Protein 3H0N (pdb70)

Nearest PDB structures (foldseek):
  3h0n-assembly1_A-2  TM=1.006E+00  e=1.541E-33  Jannaschia sp. CCS1
  5el5-assembly1_6E  TM=2.655E-01  e=3.921E+00  Thermus thermophilus HB8
  3seo-assembly1_B  TM=1.726E-01  e=1.012E+00  Vibrio parahaemolyticus
  8cmx-assembly1_A  TM=2.939E-01  e=6.516E+00  Aspergillus fumigatus
  8om4-assembly1_G  TM=2.095E-01  e=8.166E+00  Saccharomyces cerevisiae

Structure (mmCIF, N/CA/C/O backbone):
data_3H0N
#
_entry.id   3H0N
#
_cell.length_a   77.750
_cell.length_b   59.670
_cell.length_c   57.820
_cell.angle_alpha   90.000
_cell.angle_beta   128.790
_cell.angle_gamma   90.000
#
_symmetry.space_group_name_H-M   'C 1 2 1'
#
loop_
_entity.id
_entity.type
_entity.pdbx_description
1 polymer 'uncharacterized protein DUF1470'
2 non-polymer 'ZINC ION'
3 non-polymer 'NICKEL (II) ION'
4 non-polymer 'SODIUM ION'
5 non-polymer GLYCEROL
6 non-polymer 'ACETATE ION'
7 water water
#
loop_
_atom_site.group_PDB
_atom_site.id
_atom_site.type_symbol
_atom_site.label_atom_id
_atom_site.label_alt_id
_atom_site.label_comp_id
_atom_site.label_asym_id
_atom_site.label_entity_id
_atom_site.label_seq_id
_atom_site.pdbx_PDB_ins_code
_atom_site.Cartn_x
_atom_site.Cartn_y
_atom_site.Cartn_z
_atom_site.occupancy
_atom_site.B_iso_or_equiv
_atom_site.auth_seq_id
_atom_site.auth_comp_id
_atom_site.auth_asym_id
_atom_site.auth_atom_id
_atom_site.pdbx_PDB_model_num
ATOM 9 N N . ASN A 1 3 ? -9.800 32.527 22.194 1.00 22.64 2 ASN A N 1
ATOM 10 C CA . ASN A 1 3 ? -8.490 32.384 22.815 1.00 17.23 2 ASN A CA 1
ATOM 11 C C . ASN A 1 3 ? -7.946 31.012 22.541 1.00 17.98 2 ASN A C 1
ATOM 12 O O . ASN A 1 3 ? -8.295 30.005 23.155 1.00 15.57 2 ASN A O 1
ATOM 17 N N . LEU A 1 4 ? -7.072 30.992 21.565 1.00 15.32 3 LEU A N 1
ATOM 18 C CA . LEU A 1 4 ? -6.434 29.798 21.128 1.00 14.94 3 LEU A CA 1
ATOM 19 C C . LEU A 1 4 ? -5.607 29.073 22.221 1.00 13.71 3 LEU A C 1
ATOM 20 O O . LEU A 1 4 ? -5.376 27.886 22.136 1.00 17.39 3 LEU A O 1
ATOM 25 N N . ASP A 1 5 ? -5.217 29.786 23.306 1.00 14.16 4 ASP A N 1
ATOM 26 C CA . ASP A 1 5 ? -4.469 29.199 24.429 1.00 15.20 4 ASP A CA 1
ATOM 27 C C . ASP A 1 5 ? -5.356 28.641 25.551 1.00 15.09 4 ASP A C 1
ATOM 28 O O . ASP A 1 5 ? -4.833 28.100 26.539 1.00 16.90 4 ASP A O 1
ATOM 33 N N . SER A 1 6 ? -6.664 28.819 25.429 1.00 14.38 5 SER A N 1
ATOM 34 C CA . SER A 1 6 ? -7.566 28.384 26.456 1.00 12.82 5 SER A CA 1
ATOM 35 C C . SER A 1 6 ? -7.680 26.874 26.449 1.00 12.11 5 SER A C 1
ATOM 36 O O . SER A 1 6 ? -7.424 26.176 25.469 1.00 11.40 5 SER A O 1
ATOM 39 N N . TYR A 1 7 ? -8.125 26.366 27.578 1.00 11.21 6 TYR A N 1
ATOM 40 C CA . TYR A 1 7 ? -8.420 24.954 27.685 1.00 11.59 6 TYR A CA 1
ATOM 41 C C . TYR A 1 7 ? -9.368 24.534 26.575 1.00 12.08 6 TYR A C 1
ATOM 42 O O . TYR A 1 7 ? -9.242 23.470 25.995 1.00 11.26 6 TYR A O 1
ATOM 51 N N . GLU A 1 8 ? -10.376 25.345 26.334 1.00 12.39 7 GLU A N 1
ATOM 52 C CA . GLU A 1 8 ? -11.438 25.028 25.395 1.00 12.85 7 GLU A CA 1
ATOM 53 C C . GLU A 1 8 ? -10.969 24.860 23.956 1.00 12.29 7 GLU A C 1
ATOM 54 O O . GLU A 1 8 ? -11.628 24.170 23.174 1.00 13.69 7 GLU A O 1
ATOM 60 N N . ARG A 1 9 ? -9.838 25.466 23.611 1.00 12.20 8 ARG A N 1
ATOM 61 C CA . ARG A 1 9 ? -9.267 25.343 22.265 1.00 10.90 8 ARG A CA 1
ATOM 62 C C . ARG A 1 9 ? -8.029 24.450 22.245 1.00 11.45 8 ARG A C 1
ATOM 63 O O . ARG A 1 9 ? -7.240 24.504 21.286 1.00 10.73 8 ARG A O 1
ATOM 71 N N . THR A 1 10 ? -7.853 23.596 23.240 1.00 10.67 9 THR A N 1
ATOM 72 C CA . THR A 1 10 ? -6.725 22.665 23.276 1.00 10.68 9 THR A CA 1
ATOM 73 C C . THR A 1 10 ? -6.590 21.824 22.005 1.00 10.95 9 THR A C 1
ATOM 74 O O . THR A 1 10 ? -5.482 21.681 21.450 1.00 10.27 9 THR A O 1
ATOM 78 N N . GLY A 1 11 ? -7.671 21.206 21.546 1.00 10.87 10 GLY A N 1
ATOM 79 C CA . GLY A 1 11 ? -7.579 20.335 20.393 1.00 11.16 10 GLY A CA 1
ATOM 80 C C . GLY A 1 11 ? -7.158 21.084 19.155 1.00 11.09 10 GLY A C 1
ATOM 81 O O . GLY A 1 11 ? -6.326 20.609 18.387 1.00 10.95 10 GLY A O 1
ATOM 82 N N . LEU A 1 12 ? -7.736 22.254 18.970 1.00 10.19 11 LEU A N 1
ATOM 83 C CA . LEU A 1 12 ? -7.344 23.096 17.829 1.00 10.64 11 LEU A CA 1
ATOM 84 C C . LEU A 1 12 ? -5.888 23.495 17.909 1.00 11.52 11 LEU A C 1
ATOM 85 O O . LEU A 1 12 ? -5.107 23.380 16.921 1.00 11.79 11 LEU A O 1
ATOM 90 N N . ARG A 1 13 ? -5.464 23.961 19.081 1.00 10.69 12 ARG A N 1
ATOM 91 C CA . ARG A 1 13 ? -4.108 24.451 19.267 1.00 10.32 12 ARG A CA 1
ATOM 92 C C . ARG A 1 13 ? -3.080 23.346 19.094 1.00 11.33 12 ARG A C 1
ATOM 93 O O . ARG A 1 13 ? -2.079 23.524 18.390 1.00 11.84 12 ARG A O 1
ATOM 101 N N . VAL A 1 14 ? -3.313 22.206 19.719 1.00 11.37 13 VAL A N 1
ATOM 102 C CA . VAL A 1 14 ? -2.376 21.105 19.630 1.00 10.38 13 VAL A CA 1
ATOM 103 C C . VAL A 1 14 ? -2.341 20.587 18.186 1.00 11.83 13 VAL A C 1
ATOM 104 O O . VAL A 1 14 ? -1.282 20.237 17.675 1.00 10.69 13 VAL A O 1
ATOM 108 N N . SER A 1 15 ? -3.485 20.556 17.505 1.00 11.10 14 SER A N 1
ATOM 109 C CA . SER A 1 15 ? -3.517 20.092 16.103 1.00 10.48 14 SER A CA 1
ATOM 110 C C . SER A 1 15 ? -2.593 20.955 15.232 1.00 10.63 14 SER A C 1
ATOM 111 O O . SER A 1 15 ? -1.767 20.436 14.484 1.00 10.45 14 SER A O 1
ATOM 114 N N . LEU A 1 16 ? -2.729 22.264 15.364 1.00 10.84 15 LEU A N 1
ATOM 115 C CA . LEU A 1 16 ? -1.900 23.206 14.579 1.00 11.12 15 LEU A CA 1
ATOM 116 C C . LEU A 1 16 ? -0.442 23.038 14.909 1.00 10.10 15 LEU A C 1
ATOM 117 O O . LEU A 1 16 ? 0.411 22.955 14.009 1.00 10.45 15 LEU A O 1
ATOM 122 N N . ASP A 1 17 ? -0.132 23.011 16.193 1.00 9.83 16 ASP A N 1
ATOM 123 C CA . ASP A 1 17 ? 1.252 22.904 16.646 1.00 9.92 16 ASP A CA 1
ATOM 124 C C . ASP A 1 17 ? 1.905 21.564 16.215 1.0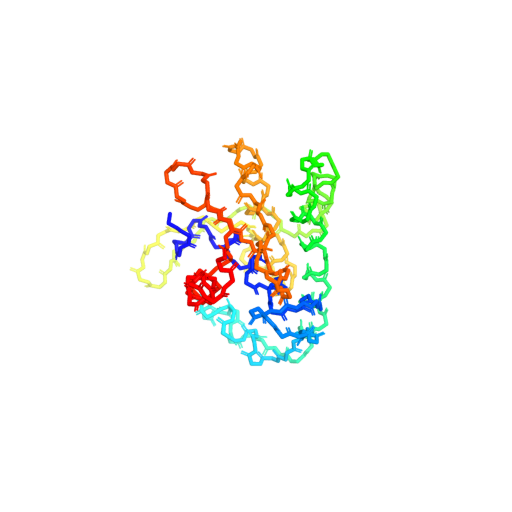0 9.04 16 ASP A C 1
ATOM 125 O O . ASP A 1 17 ? 3.064 21.560 15.797 1.00 10.16 16 ASP A O 1
ATOM 130 N N . LEU A 1 18 ? 1.138 20.488 16.303 1.00 9.65 17 LEU A N 1
ATOM 131 C CA . LEU A 1 18 ? 1.650 19.153 15.964 1.00 9.07 17 LEU A CA 1
ATOM 132 C C . LEU A 1 18 ? 1.922 19.092 14.466 1.00 9.39 17 LEU A C 1
ATOM 133 O O . LEU A 1 18 ? 2.985 18.627 14.032 1.00 9.80 17 LEU A O 1
ATOM 138 N N . VAL A 1 19 ? 0.978 19.562 13.667 1.00 9.50 18 VAL A N 1
ATOM 139 C CA . VAL A 1 19 ? 1.195 19.587 12.211 1.00 9.88 18 VAL A CA 1
ATOM 140 C C . VAL A 1 19 ? 2.413 20.430 11.888 1.00 10.24 18 VAL A C 1
ATOM 141 O O . VAL A 1 19 ? 3.232 20.057 11.037 1.00 10.62 18 VAL A O 1
ATOM 145 N N . ASN A 1 20 ? 2.582 21.582 12.557 1.00 10.39 19 ASN A N 1
ATOM 146 C CA . ASN A 1 20 ? 3.667 22.487 12.209 1.00 10.18 19 ASN A CA 1
ATOM 147 C C . ASN A 1 20 ? 5.022 21.944 12.631 1.00 10.26 19 ASN A C 1
ATOM 148 O O . ASN A 1 20 ? 6.029 22.210 11.985 1.00 9.76 19 ASN A O 1
ATOM 153 N N . ILE A 1 21 ? 5.071 21.121 13.676 1.00 7.33 20 ILE A N 1
ATOM 154 C CA . ILE A 1 21 ? 6.295 20.436 14.048 1.00 8.04 20 ILE A CA 1
ATOM 155 C C . ILE A 1 21 ? 6.619 19.324 13.045 1.00 7.39 20 ILE A C 1
ATOM 156 O O . ILE A 1 21 ? 7.729 19.256 12.496 1.00 8.33 20 ILE A O 1
ATOM 161 N N . ALA A 1 22 ? 5.673 18.443 12.803 1.00 7.02 21 ALA A N 1
ATOM 162 C CA . ALA A 1 22 ? 5.987 17.157 12.226 1.00 8.20 21 ALA A CA 1
ATOM 163 C C . ALA A 1 22 ? 5.887 17.105 10.718 1.00 7.67 21 ALA A C 1
ATOM 164 O O . ALA A 1 22 ? 6.508 16.236 10.086 1.00 9.59 21 ALA A O 1
ATOM 166 N N . THR A 1 23 ? 5.091 17.986 10.102 1.00 7.23 22 THR A N 1
ATOM 167 C CA . THR A 1 23 ? 4.813 17.845 8.663 1.00 6.68 22 THR A CA 1
ATOM 168 C C . THR A 1 23 ? 5.985 18.389 7.863 1.00 6.66 22 THR A C 1
ATOM 169 O O . THR A 1 23 ? 6.352 19.544 8.030 1.00 7.57 22 THR A O 1
ATOM 173 N N . PRO A 1 24 ? 6.614 17.588 6.987 1.00 6.73 23 PRO A N 1
ATOM 174 C CA . PRO A 1 24 ? 7.695 18.125 6.154 1.00 6.55 23 PRO A CA 1
ATOM 175 C C . PRO A 1 24 ? 7.193 19.211 5.226 1.00 6.81 23 PRO A C 1
ATOM 176 O O . PRO A 1 24 ? 6.021 19.230 4.882 1.00 9.26 23 PRO A O 1
ATOM 180 N N . GLY A 1 25 ? 8.049 20.149 4.846 1.00 5.91 24 GLY A N 1
ATOM 181 C CA . GLY A 1 25 ? 7.662 21.182 3.908 1.00 5.06 24 GLY A CA 1
ATOM 182 C C . GLY A 1 25 ? 8.685 22.286 4.025 1.00 5.21 24 GLY A C 1
ATOM 183 O O . GLY A 1 25 ? 9.875 22.075 3.861 1.00 5.82 24 GLY A O 1
ATOM 184 N N . SER A 1 26 ? 8.198 23.464 4.350 1.00 6.26 25 SER A N 1
ATOM 185 C CA . SER A 1 26 ? 9.083 24.592 4.660 1.00 6.84 25 SER A CA 1
ATOM 186 C C . SER A 1 26 ? 8.483 25.367 5.830 1.00 6.23 25 SER A C 1
ATOM 187 O O . SER A 1 26 ? 7.266 25.359 6.048 1.00 5.44 25 SER A O 1
ATOM 190 N N . ARG A 1 27 ? 9.362 26.060 6.548 1.00 5.98 26 ARG A N 1
ATOM 191 C CA . ARG A 1 27 ? 8.993 26.811 7.736 1.00 5.48 26 ARG A CA 1
ATOM 192 C C . ARG A 1 27 ? 9.776 28.109 7.791 1.00 5.82 26 ARG A C 1
ATOM 193 O O . ARG A 1 27 ? 10.997 28.108 7.797 1.00 5.65 26 ARG A O 1
ATOM 201 N N . ARG A 1 28 ? 9.075 29.236 7.719 1.00 6.70 27 ARG A N 1
ATOM 202 C CA . ARG A 1 28 ? 9.712 30.540 7.909 1.00 5.98 27 ARG A CA 1
ATOM 203 C C . ARG A 1 28 ? 10.871 30.777 6.962 1.00 5.98 27 ARG A C 1
ATOM 204 O O . ARG A 1 28 ? 11.857 31.391 7.337 1.00 7.35 27 ARG A O 1
ATOM 212 N N . GLY A 1 29 ? 10.726 30.324 5.724 1.00 5.73 28 GLY A N 1
ATOM 213 C CA . GLY A 1 29 ? 11.668 30.590 4.651 1.00 5.96 28 GLY A CA 1
ATOM 214 C C . GLY A 1 29 ? 12.711 29.521 4.390 1.00 6.78 28 GLY A C 1
ATOM 215 O O . GLY A 1 29 ? 13.502 29.660 3.456 1.00 8.39 28 GLY A O 1
ATOM 216 N N . THR A 1 30 ? 12.693 28.462 5.188 1.00 7.41 29 THR A N 1
ATOM 217 C CA . THR A 1 30 ? 13.696 27.390 5.178 1.00 7.84 29 THR A CA 1
ATOM 218 C C . THR A 1 30 ? 13.021 26.021 5.002 1.00 8.02 29 THR A C 1
ATOM 219 O O . THR A 1 30 ? 11.998 25.759 5.617 1.00 8.11 29 THR A O 1
ATOM 223 N N . PRO A 1 31 ? 13.583 25.134 4.168 1.00 5.37 30 PRO A N 1
ATOM 224 C CA . PRO A 1 31 ? 13.082 23.755 4.137 1.00 5.68 30 PRO A CA 1
ATOM 225 C C . PRO A 1 31 ? 13.022 23.139 5.513 1.00 6.84 30 PRO A C 1
ATOM 226 O O . PRO A 1 31 ? 13.934 23.333 6.333 1.00 8.04 30 PRO A O 1
ATOM 230 N N . HIS A 1 32 ? 11.924 22.425 5.746 1.00 6.61 31 HIS A N 1
ATOM 231 C CA . HIS A 1 32 ? 11.608 21.834 7.035 1.00 6.45 31 HIS A CA 1
ATOM 232 C C . HIS A 1 32 ? 11.505 20.302 6.923 1.00 6.55 31 HIS A C 1
ATOM 233 O O . HIS A 1 32 ? 10.628 19.785 6.253 1.00 6.91 31 HIS A O 1
ATOM 240 N N . THR A 1 33 ? 12.362 19.587 7.631 1.00 7.01 32 THR A N 1
ATOM 241 C CA . THR A 1 33 ? 12.400 18.136 7.509 1.00 7.89 32 THR A CA 1
ATOM 242 C C . THR A 1 33 ? 11.160 17.466 8.089 1.00 8.00 32 THR A C 1
ATOM 243 O O . THR A 1 33 ? 10.670 16.421 7.589 1.00 10.50 32 THR A O 1
ATOM 247 N N . GLY A 1 34 ? 10.650 18.020 9.186 1.00 9.53 33 GLY A N 1
ATOM 248 C CA . GLY A 1 34 ? 9.571 17.381 9.914 1.00 9.13 33 GLY A CA 1
ATOM 249 C C . GLY A 1 34 ? 10.009 16.174 10.716 1.00 8.33 33 GLY A C 1
ATOM 250 O O . GLY A 1 34 ? 11.188 16.000 11.010 1.00 9.78 33 GLY A O 1
ATOM 251 N N . GLY A 1 35 ? 9.023 15.339 11.052 1.00 8.60 34 GLY A N 1
ATOM 252 C CA . GLY A 1 35 ? 9.172 14.298 12.057 1.00 8.07 34 GLY A CA 1
ATOM 253 C C . GLY A 1 35 ? 9.118 14.957 13.400 1.00 9.73 34 GLY A C 1
ATOM 254 O O . GLY A 1 35 ? 8.875 16.153 13.516 1.00 9.31 34 GLY A O 1
ATOM 255 N N . CYS A 1 36 ? 9.327 14.160 14.450 1.00 10.34 35 CYS A N 1
ATOM 256 C CA . CYS A 1 36 ? 9.504 14.698 15.776 1.00 11.33 35 CYS A CA 1
ATOM 257 C C . CYS A 1 36 ? 10.296 13.777 16.664 1.00 10.52 35 CYS A C 1
ATOM 258 O O . CYS A 1 36 ? 10.560 12.628 16.333 1.00 12.11 35 CYS A O 1
ATOM 261 N N . VAL A 1 37 ? 10.705 14.345 17.780 1.00 11.93 36 VAL A N 1
ATOM 262 C CA . VAL A 1 37 ? 11.379 13.616 18.843 1.00 10.71 36 VAL A CA 1
ATOM 263 C C . VAL A 1 37 ? 10.593 13.821 20.139 1.00 11.46 36 VAL A C 1
ATOM 264 O O . VAL A 1 37 ? 9.682 14.680 20.263 1.00 10.17 36 VAL A O 1
ATOM 268 N N . ILE A 1 38 ? 10.910 13.018 21.141 1.00 10.68 37 ILE A N 1
ATOM 269 C CA A ILE A 1 38 ? 10.125 13.069 22.373 0.50 11.14 37 ILE A CA 1
ATOM 270 C CA B ILE A 1 38 ? 10.175 13.046 22.392 0.50 11.72 37 ILE A CA 1
ATOM 271 C C . ILE A 1 38 ? 10.147 14.456 23.020 1.00 10.30 37 ILE A C 1
ATOM 272 O O . ILE A 1 38 ? 9.143 14.886 23.631 1.00 10.73 37 ILE A O 1
ATOM 281 N N . GLU A 1 39 ? 11.244 15.201 22.875 1.00 11.81 38 GLU A N 1
ATOM 282 C CA . GLU A 1 39 ? 11.282 16.570 23.418 1.00 13.26 38 GLU A CA 1
ATOM 283 C C . GLU A 1 39 ? 10.194 17.493 22.828 1.00 10.75 38 GLU A C 1
ATOM 284 O O . GLU A 1 39 ? 9.640 18.355 23.528 1.00 10.28 38 GLU A O 1
ATOM 290 N N . ASP A 1 40 ? 9.876 17.298 21.544 1.00 10.30 39 ASP A N 1
ATOM 291 C CA . ASP A 1 40 ? 8.831 18.046 20.875 1.00 9.71 39 ASP A CA 1
ATOM 292 C C . ASP A 1 40 ? 7.491 17.726 21.513 1.00 11.78 39 ASP A C 1
ATOM 293 O O . ASP A 1 40 ? 6.643 18.609 21.686 1.00 12.24 39 ASP A O 1
ATOM 298 N N . LEU A 1 41 ? 7.304 16.462 21.889 1.00 10.45 40 LEU A N 1
ATOM 299 C CA . LEU A 1 41 ? 6.057 16.069 22.536 1.00 10.45 40 LEU A CA 1
ATOM 300 C C . LEU A 1 41 ? 5.930 16.605 23.963 1.00 9.42 40 LEU A C 1
ATOM 301 O O . LEU A 1 41 ? 4.829 17.020 24.386 1.00 9.88 40 LEU A O 1
ATOM 306 N N . HIS A 1 42 ? 7.032 16.646 24.717 1.00 9.60 41 HIS A N 1
ATOM 307 C CA . HIS A 1 42 ? 6.971 17.254 26.038 1.00 10.23 41 HIS A CA 1
ATOM 308 C C . HIS A 1 42 ? 6.506 18.721 25.985 1.00 11.30 41 HIS A C 1
ATOM 309 O O . HIS A 1 42 ? 5.704 19.165 26.813 1.00 14.65 41 HIS A O 1
ATOM 316 N N A ASP A 1 43 ? 6.960 19.448 24.986 0.50 10.34 42 ASP A N 1
ATOM 317 N N B ASP A 1 43 ? 7.011 19.442 24.989 0.50 12.31 42 ASP A N 1
ATOM 318 C CA A ASP A 1 43 ? 6.575 20.841 24.883 0.50 10.61 42 ASP A CA 1
ATOM 319 C CA B ASP A 1 43 ? 6.643 20.839 24.756 0.50 13.78 42 ASP A CA 1
ATOM 320 C C A ASP A 1 43 ? 5.183 20.983 24.268 0.50 10.16 42 ASP A C 1
ATOM 321 C C B ASP A 1 43 ? 5.188 20.922 24.309 0.50 12.05 42 ASP A C 1
ATOM 322 O O A ASP A 1 43 ? 4.412 21.840 24.704 0.50 11.55 42 ASP A O 1
ATOM 323 O O B ASP A 1 43 ? 4.380 21.650 24.906 0.50 12.10 42 ASP A O 1
ATOM 332 N N . LEU A 1 44 ? 4.860 20.136 23.281 1.00 11.86 43 LEU A N 1
ATOM 333 C CA . LEU A 1 44 ? 3.533 20.122 22.687 1.00 11.37 43 LEU A CA 1
ATOM 334 C C . LEU A 1 44 ? 2.396 19.926 23.693 1.00 11.92 43 LEU A C 1
ATOM 335 O O . LEU A 1 44 ? 1.352 20.595 23.631 1.00 13.46 43 LEU A O 1
ATOM 340 N N . LEU A 1 45 ? 2.607 18.980 24.614 1.00 10.88 44 LEU A N 1
ATOM 341 C CA . LEU A 1 45 ? 1.579 18.549 25.542 1.00 10.67 44 LEU A CA 1
ATOM 342 C C . LEU A 1 45 ? 1.782 19.111 26.946 1.00 11.66 44 LEU A C 1
ATOM 343 O O . LEU A 1 45 ? 1.205 18.599 27.896 1.00 12.07 44 LEU A O 1
ATOM 348 N N . LYS A 1 46 ? 2.578 20.174 27.096 1.00 11.80 45 LYS A N 1
ATOM 349 C CA . LYS A 1 46 ? 2.937 20.717 28.428 1.00 13.04 45 LYS A CA 1
ATOM 350 C C . LYS A 1 46 ? 1.729 21.119 29.278 1.00 13.88 45 LYS A C 1
ATOM 351 O O . LYS A 1 46 ? 1.803 21.132 30.501 1.00 14.40 45 LYS A O 1
ATOM 356 N N . ASP A 1 47 ? 0.601 21.451 28.660 1.00 15.21 46 ASP A N 1
ATOM 357 C CA . ASP A 1 47 ? -0.546 21.904 29.476 1.00 16.00 46 ASP A CA 1
ATOM 358 C C . ASP A 1 47 ? -1.200 20.741 30.220 1.00 14.68 46 ASP A C 1
ATOM 359 O O . ASP A 1 47 ? -2.052 20.963 31.079 1.00 17.10 46 ASP A O 1
ATOM 364 N N . ASP A 1 48 ? -0.801 19.496 29.890 1.00 13.71 47 ASP A N 1
ATOM 365 C CA . ASP A 1 48 ? -1.314 18.303 30.554 1.00 14.54 47 ASP A CA 1
ATOM 366 C C . ASP A 1 48 ? -0.197 17.532 31.236 1.00 10.79 47 ASP A C 1
ATOM 367 O O . ASP A 1 48 ? 0.471 16.673 30.625 1.00 10.62 47 ASP A O 1
ATOM 372 N N . PRO A 1 49 ? 0.009 17.800 32.529 1.00 10.99 48 PRO A N 1
ATOM 373 C CA . PRO A 1 49 ? 1.069 17.107 33.253 1.00 9.96 48 PRO A CA 1
ATOM 374 C C . PRO A 1 49 ? 0.931 15.594 33.253 1.00 8.31 48 PRO A C 1
ATOM 375 O O . PRO A 1 49 ? 1.939 14.873 33.298 1.00 10.00 48 PRO A O 1
ATOM 379 N N . ALA A 1 50 ? -0.297 15.070 33.199 1.00 7.78 49 ALA A N 1
ATOM 380 C CA . ALA A 1 50 ? -0.495 13.629 33.173 1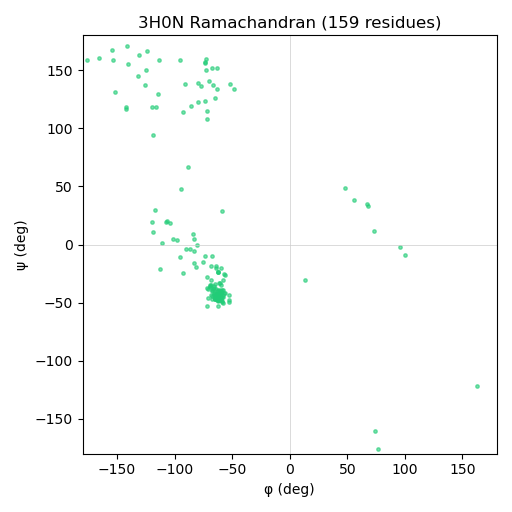.00 9.52 49 ALA A CA 1
ATOM 381 C C . ALA A 1 50 ? 0.067 12.966 31.895 1.00 8.34 49 ALA A C 1
ATOM 382 O O . ALA A 1 50 ? 0.725 11.934 31.950 1.00 9.59 49 ALA A O 1
ATOM 384 N N . SER A 1 51 ? -0.195 13.593 30.760 1.00 9.45 50 SER A N 1
ATOM 385 C CA . SER A 1 51 ? 0.402 13.168 29.496 1.00 8.47 50 SER A CA 1
ATOM 386 C C . SER A 1 51 ? 1.912 13.219 29.561 1.00 9.16 50 SER A C 1
ATOM 387 O O . SER A 1 51 ? 2.597 12.265 29.203 1.00 9.86 50 SER A O 1
ATOM 390 N N . VAL A 1 52 ? 2.455 14.337 30.020 1.00 8.31 51 VAL A N 1
ATOM 391 C CA . VAL A 1 52 ? 3.906 14.489 30.072 1.00 10.79 51 VAL A CA 1
ATOM 392 C C . VAL A 1 52 ? 4.558 13.419 30.970 1.00 10.58 51 VAL A C 1
ATOM 393 O O . VAL A 1 52 ? 5.611 12.867 30.631 1.00 10.16 51 VAL A O 1
ATOM 397 N N . ALA A 1 53 ? 3.917 13.090 32.087 1.00 8.12 52 ALA A N 1
ATOM 398 C CA . ALA A 1 53 ? 4.389 12.043 32.959 1.00 7.85 52 ALA A CA 1
ATOM 399 C C . ALA A 1 53 ? 4.396 10.647 32.360 1.00 7.83 52 ALA A C 1
ATOM 400 O O . ALA A 1 53 ? 5.078 9.773 32.870 1.00 8.53 52 ALA A O 1
ATOM 402 N N . GLN A 1 54 ? 3.628 10.421 31.307 1.00 7.68 53 GLN A N 1
ATOM 403 C CA . GLN A 1 54 ? 3.490 9.133 30.681 1.00 7.52 53 GLN A CA 1
ATOM 404 C C . GLN A 1 54 ? 4.104 9.020 29.280 1.00 6.65 53 GLN A C 1
ATOM 405 O O . GLN A 1 54 ? 4.074 7.938 28.697 1.00 10.32 53 GLN A O 1
ATOM 411 N N . LEU A 1 55 ? 4.720 10.096 28.792 1.00 6.51 54 LEU A N 1
ATOM 412 C CA . LEU A 1 55 ? 5.300 10.071 27.460 1.00 7.28 54 LEU A CA 1
ATOM 413 C C . LEU A 1 55 ? 6.540 9.163 27.398 1.00 7.51 54 LEU A C 1
ATOM 414 O O . LEU A 1 55 ? 7.390 9.169 28.276 1.00 8.06 54 LEU A O 1
ATOM 419 N N . GLY A 1 56 ? 6.664 8.440 26.292 1.00 7.02 55 GLY A N 1
ATOM 420 C CA . GLY A 1 56 ? 7.842 7.665 25.967 1.00 7.21 55 GLY A CA 1
ATOM 421 C C . GLY A 1 56 ? 8.146 7.747 24.478 1.00 7.10 55 GLY A C 1
ATOM 422 O O . GLY A 1 56 ? 7.324 8.207 23.702 1.00 8.02 55 GLY A O 1
ATOM 423 N N . ASP A 1 57 ? 9.319 7.225 24.100 1.00 7.08 56 ASP A N 1
ATOM 424 C CA . ASP A 1 57 ? 9.736 7.259 22.689 1.00 7.12 56 ASP A CA 1
ATOM 425 C C . ASP A 1 57 ? 8.772 6.465 21.825 1.00 9.29 56 ASP A C 1
ATOM 426 O O . ASP A 1 57 ? 8.649 6.726 20.621 1.00 9.46 56 ASP A O 1
ATOM 431 N N . ASP A 1 58 ? 8.058 5.509 22.405 1.00 6.93 57 ASP A N 1
ATOM 432 C CA . ASP A 1 58 ? 7.054 4.734 21.649 1.00 7.83 57 ASP A CA 1
ATOM 433 C C . ASP A 1 58 ? 5.888 5.582 21.127 1.00 9.23 57 ASP A C 1
ATOM 434 O O . ASP A 1 58 ? 5.206 5.191 20.180 1.00 11.92 57 ASP A O 1
ATOM 439 N N . HIS A 1 59 ? 5.690 6.772 21.687 1.00 8.12 58 HIS A N 1
ATOM 440 C CA . HIS A 1 59 ? 4.621 7.644 21.243 1.00 8.17 58 HIS A CA 1
ATOM 441 C C . HIS A 1 59 ? 4.974 8.465 20.033 1.00 8.48 58 HIS A C 1
ATOM 442 O O . HIS A 1 59 ? 4.078 9.033 19.371 1.00 7.97 58 HIS A O 1
ATOM 449 N N . VAL A 1 60 ? 6.257 8.567 19.695 1.00 8.44 59 VAL A N 1
ATOM 450 C CA . VAL A 1 60 ? 6.664 9.427 18.589 1.00 8.12 59 VAL A CA 1
ATOM 451 C C . VAL A 1 60 ? 5.990 8.972 17.278 1.00 9.44 59 VAL A C 1
ATOM 452 O O . VAL A 1 60 ? 5.381 9.803 16.590 1.00 8.97 59 VAL A O 1
ATOM 456 N N . GLU A 1 61 ? 6.027 7.667 16.963 1.00 9.53 60 GLU A N 1
ATOM 457 C CA . GLU A 1 61 ? 5.434 7.165 15.702 1.00 11.35 60 GLU A CA 1
ATOM 458 C C . GLU A 1 61 ? 3.949 7.477 15.641 1.00 10.88 60 GLU A C 1
ATOM 459 O O . GLU A 1 61 ? 3.433 7.909 14.589 1.00 10.91 60 GLU A O 1
ATOM 465 N N . GLY A 1 62 ? 3.250 7.339 16.763 1.00 11.17 61 GLY A N 1
ATOM 466 C CA . GLY A 1 62 ? 1.839 7.627 16.793 1.00 11.24 61 GLY A CA 1
ATOM 467 C C . GLY A 1 62 ? 1.534 9.095 16.540 1.00 9.74 61 GLY A C 1
ATOM 468 O O . GLY A 1 62 ? 0.567 9.441 15.837 1.00 10.90 61 GLY A O 1
ATOM 469 N N . PHE A 1 63 ? 2.330 9.994 17.135 1.00 9.80 62 PHE A N 1
ATOM 470 C CA . PHE A 1 63 ? 2.137 11.411 16.892 1.00 10.41 62 PHE A CA 1
ATOM 471 C C . PHE A 1 63 ? 2.517 11.833 15.460 1.00 9.88 62 PHE A C 1
ATOM 472 O O . PHE A 1 63 ? 1.875 12.722 14.917 1.00 11.45 62 PHE A O 1
ATOM 480 N N . VAL A 1 64 ? 3.536 11.208 14.890 1.00 10.61 63 VAL A N 1
ATOM 481 C CA . VAL A 1 64 ? 3.859 11.481 13.470 1.00 10.49 63 VAL A CA 1
ATOM 482 C C . VAL A 1 64 ? 2.685 11.085 12.573 1.00 11.14 63 VAL A C 1
ATOM 483 O O . VAL A 1 64 ? 2.315 11.836 11.658 1.00 11.86 63 VAL A O 1
ATOM 487 N N . GLU A 1 65 ? 2.081 9.922 12.831 1.00 10.02 64 GLU A N 1
ATOM 488 C CA . GLU A 1 65 ? 0.926 9.498 12.060 1.00 11.03 64 GLU A CA 1
ATOM 489 C C . GLU A 1 65 ? -0.277 10.405 12.273 1.00 11.65 64 GLU A C 1
ATOM 490 O O . GLU A 1 65 ? -0.979 10.776 11.319 1.00 12.64 64 GLU A O 1
ATOM 496 N N . LEU A 1 66 ? -0.508 10.794 13.524 1.00 9.76 65 LEU A N 1
ATOM 497 C CA . LEU A 1 66 ? -1.596 11.742 13.825 1.00 11.02 65 LEU A CA 1
ATOM 498 C C . LEU A 1 66 ? -1.386 13.045 13.051 1.00 11.36 65 LEU A C 1
ATOM 499 O O . LEU A 1 66 ? -2.316 13.577 12.453 1.00 11.88 65 LEU A O 1
ATOM 504 N N . ALA A 1 67 ? -0.148 13.546 13.057 1.00 10.79 66 ALA A N 1
ATOM 505 C CA . ALA A 1 67 ? 0.189 14.768 12.334 1.00 11.38 66 ALA A CA 1
ATOM 506 C C . ALA A 1 67 ? -0.165 14.664 10.850 1.00 10.49 66 ALA A C 1
ATOM 507 O O . ALA A 1 67 ? -0.676 15.618 10.273 1.00 12.22 66 ALA A O 1
ATOM 509 N N . ARG A 1 68 ? 0.102 13.523 10.244 1.00 10.24 67 ARG A N 1
ATOM 510 C CA A ARG A 1 68 ? -0.171 13.321 8.829 0.35 10.77 67 ARG A CA 1
ATOM 511 C CA B ARG A 1 68 ? -0.164 13.312 8.824 0.65 12.68 67 ARG A CA 1
ATOM 512 C C . ARG A 1 68 ? -1.668 13.431 8.566 1.00 12.05 67 ARG A C 1
ATOM 513 O O . ARG A 1 68 ? -2.107 14.132 7.612 1.00 12.19 67 ARG A O 1
ATOM 528 N N . LEU A 1 69 ? -2.460 12.771 9.412 1.00 10.91 68 LEU A N 1
ATOM 529 C CA . LEU A 1 69 ? -3.924 12.806 9.288 1.00 12.48 68 LEU A CA 1
ATOM 530 C C . LEU A 1 69 ? -4.467 14.210 9.521 1.00 12.89 68 LEU A C 1
ATOM 531 O O . LEU A 1 69 ? -5.334 14.705 8.782 1.00 12.14 68 LEU A O 1
ATOM 536 N N . LEU A 1 70 ? -3.981 14.895 10.551 1.00 11.51 69 LEU A N 1
ATOM 537 C CA . LEU A 1 70 ? -4.498 16.241 10.840 1.00 11.14 69 LEU A CA 1
ATOM 538 C C . LEU A 1 70 ? -4.056 17.205 9.745 1.00 12.70 69 LEU A C 1
ATOM 539 O O . LEU A 1 70 ? -4.802 18.107 9.409 1.00 11.84 69 LEU A O 1
ATOM 544 N N . HIS A 1 71 ? -2.849 17.021 9.206 1.00 11.66 70 HIS A N 1
ATOM 545 C CA . HIS A 1 71 ? -2.388 17.898 8.106 1.00 12.58 70 HIS A CA 1
ATOM 546 C C . HIS A 1 71 ? -3.292 17.757 6.881 1.00 12.70 70 HIS A C 1
ATOM 547 O O . HIS A 1 71 ? -3.695 18.763 6.283 1.00 12.27 70 HIS A O 1
ATOM 554 N N . THR A 1 72 ? -3.641 16.530 6.538 1.00 12.31 71 THR A N 1
ATOM 555 C CA . THR A 1 72 ? -4.559 16.286 5.410 1.00 13.35 71 THR A CA 1
ATOM 556 C C . THR A 1 72 ? -5.891 16.998 5.652 1.00 11.76 71 THR A C 1
ATOM 557 O O . THR A 1 72 ? -6.434 17.644 4.751 1.00 12.15 71 THR A O 1
ATOM 561 N N . ALA A 1 73 ? -6.418 16.914 6.865 1.00 10.47 72 ALA A N 1
ATOM 562 C CA . ALA A 1 73 ? -7.681 17.569 7.183 1.00 9.93 72 ALA A CA 1
ATOM 563 C C . ALA A 1 73 ? -7.577 19.074 7.103 1.00 9.98 72 ALA A C 1
ATOM 564 O O . ALA A 1 73 ? -8.452 19.758 6.571 1.00 10.29 72 ALA A O 1
ATOM 566 N N . ILE A 1 74 ? -6.540 19.631 7.701 1.00 9.68 73 ILE A N 1
ATOM 567 C CA . ILE A 1 74 ? -6.362 21.079 7.720 1.00 9.85 73 ILE A CA 1
ATOM 568 C C . ILE A 1 74 ? -6.115 21.630 6.308 1.00 9.74 73 ILE A C 1
ATOM 569 O O . ILE A 1 74 ? -6.678 22.667 5.937 1.00 10.95 73 ILE A O 1
ATOM 574 N N A ASP A 1 75 ? -5.309 20.940 5.529 0.50 10.53 74 ASP A N 1
ATOM 575 N N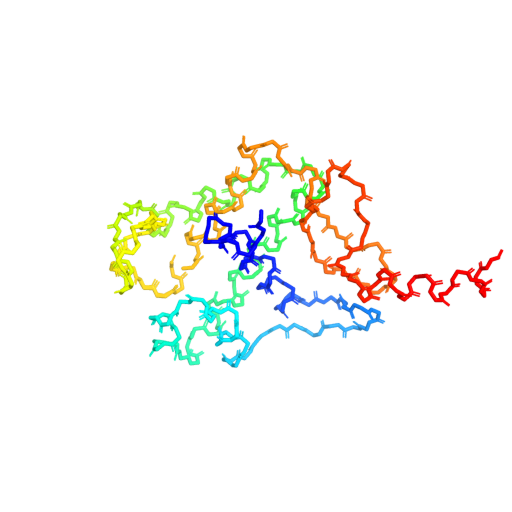 B ASP A 1 75 ? -5.308 20.942 5.511 0.50 11.52 74 ASP A N 1
ATOM 576 C CA A ASP A 1 75 ? -5.134 21.347 4.144 0.50 10.19 74 ASP A CA 1
ATOM 577 C CA B ASP A 1 75 ? -5.166 21.336 4.098 0.50 11.94 74 ASP A CA 1
ATOM 578 C C A ASP A 1 75 ? -6.471 21.288 3.384 0.50 9.70 74 ASP A C 1
ATOM 579 C C B ASP A 1 75 ? -6.507 21.313 3.397 0.50 10.58 74 ASP A C 1
ATOM 580 O O A ASP A 1 75 ? -6.798 22.201 2.619 0.50 10.44 74 ASP A O 1
ATOM 581 O O B ASP A 1 75 ? -6.860 22.252 2.668 0.50 10.48 74 ASP A O 1
ATOM 590 N N . ALA A 1 76 ? -7.269 20.252 3.608 1.00 9.62 75 ALA A N 1
ATOM 591 C CA . ALA A 1 76 ? -8.600 20.164 2.999 1.00 9.11 75 ALA A CA 1
ATOM 592 C C . ALA A 1 76 ? -9.449 21.362 3.404 1.00 9.22 75 ALA A C 1
ATOM 593 O O . ALA A 1 76 ? -10.117 21.990 2.569 1.00 10.31 75 ALA A O 1
ATOM 595 N N . LEU A 1 77 ? -9.442 21.685 4.696 1.00 9.40 76 LEU A N 1
ATOM 596 C CA . LEU A 1 77 ? -10.238 22.841 5.148 1.00 10.46 76 LEU A CA 1
ATOM 597 C C . LEU A 1 77 ? -9.794 24.150 4.440 1.00 8.58 76 LEU A C 1
ATOM 598 O O . LEU A 1 77 ? -10.642 24.985 4.057 1.00 9.37 76 LEU A O 1
ATOM 603 N N . SER A 1 78 ? -8.474 24.324 4.296 1.00 9.58 77 SER A N 1
ATOM 604 C CA . SER A 1 78 ? -7.915 25.540 3.648 1.00 8.63 77 SER A CA 1
ATOM 605 C C . SER A 1 78 ? -8.376 25.638 2.178 1.00 9.33 77 SER A C 1
ATOM 606 O O . SER A 1 78 ? -8.429 26.724 1.616 1.00 9.30 77 SER A O 1
ATOM 609 N N . ASN A 1 79 ? -8.742 24.502 1.580 1.00 8.80 78 ASN A N 1
ATOM 610 C CA . ASN A 1 79 ? -9.245 24.436 0.216 1.00 9.76 78 ASN A CA 1
ATOM 611 C C . ASN A 1 79 ? -10.785 24.394 0.124 1.00 9.99 78 ASN A C 1
ATOM 612 O O . ASN A 1 79 ? -11.363 24.280 -0.957 1.00 10.10 78 ASN A O 1
ATOM 617 N N . GLY A 1 80 ? -11.477 24.500 1.262 1.00 9.12 79 GLY A N 1
ATOM 618 C CA . GLY A 1 80 ? -12.922 24.381 1.248 1.00 9.98 79 GLY A CA 1
ATOM 619 C C . GLY A 1 80 ? -13.447 22.977 1.029 1.00 8.85 79 GLY A C 1
ATOM 620 O O . GLY A 1 80 ? -14.640 22.783 0.773 1.00 10.59 79 GLY A O 1
ATOM 621 N N . GLN A 1 81 ? -12.574 21.969 1.113 1.00 9.39 80 GLN A N 1
ATOM 622 C CA . GLN A 1 81 ? -12.940 20.587 0.894 1.00 8.33 80 GLN A CA 1
ATOM 623 C C . GLN A 1 81 ? -13.413 19.983 2.212 1.00 10.32 80 GLN A C 1
ATOM 624 O O . GLN A 1 81 ? -12.784 19.105 2.835 1.00 10.26 80 GLN A O 1
ATOM 630 N N . VAL A 1 82 ? -14.544 20.496 2.672 1.00 8.93 81 VAL A N 1
ATOM 631 C CA . VAL A 1 82 ? -15.032 20.154 4.005 1.00 9.02 81 VAL A CA 1
ATOM 632 C C . VAL A 1 82 ? -15.459 18.701 4.113 1.00 10.51 81 VAL A C 1
ATOM 633 O O . VAL A 1 82 ? -15.152 18.037 5.106 1.00 10.51 81 VAL A O 1
ATOM 637 N N . ALA A 1 83 ? -16.092 18.162 3.077 1.00 9.64 82 ALA A N 1
ATOM 638 C CA . ALA A 1 83 ? -16.492 16.754 3.129 1.00 11.68 82 ALA A CA 1
ATOM 639 C C . ALA A 1 83 ? -15.305 15.797 3.331 1.00 11.26 82 ALA A C 1
ATOM 640 O O . ALA A 1 83 ? -15.390 14.825 4.089 1.00 12.06 82 ALA A O 1
ATOM 642 N N . THR A 1 84 ? -14.167 16.093 2.683 1.00 12.13 83 THR A N 1
ATOM 643 C CA . THR A 1 84 ? -12.970 15.288 2.789 1.00 12.17 83 THR A CA 1
ATOM 644 C C . THR A 1 84 ? -12.490 15.326 4.247 1.00 10.83 83 THR A C 1
ATOM 645 O O . THR A 1 84 ? -12.154 14.307 4.834 1.00 12.87 83 THR A O 1
ATOM 649 N N . ALA A 1 85 ? -12.438 16.525 4.808 1.00 11.35 84 ALA A N 1
ATOM 650 C CA . ALA A 1 85 ? -12.022 16.674 6.211 1.00 11.98 84 ALA A CA 1
ATOM 651 C C . ALA A 1 85 ? -12.983 15.977 7.176 1.00 10.89 84 ALA A C 1
ATOM 652 O O . ALA A 1 85 ? -12.546 15.253 8.099 1.00 11.45 84 ALA A O 1
ATOM 654 N N . ALA A 1 86 ? -14.269 16.152 6.941 1.00 9.97 85 ALA A N 1
ATOM 655 C CA . ALA A 1 86 ? -15.292 15.570 7.799 1.00 10.54 85 ALA A CA 1
ATOM 656 C C . ALA A 1 86 ? -15.231 14.057 7.814 1.00 12.64 85 ALA A C 1
ATOM 657 O O . ALA A 1 86 ? -15.378 13.442 8.870 1.00 11.61 85 ALA A O 1
ATOM 659 N N . THR A 1 87 ? -15.056 13.440 6.639 1.00 11.44 86 THR A N 1
ATOM 660 C CA . THR A 1 87 ? -14.992 11.977 6.554 1.00 11.66 86 THR A CA 1
ATOM 661 C C . THR A 1 87 ? -13.851 11.459 7.397 1.00 11.83 86 THR A C 1
ATOM 662 O O . THR A 1 87 ? -14.007 10.520 8.188 1.00 12.56 86 THR A O 1
ATOM 666 N N . ALA A 1 88 ? -12.709 12.118 7.281 1.00 11.69 87 ALA A N 1
ATOM 667 C CA . ALA A 1 88 ? -11.522 11.691 8.037 1.00 13.79 87 ALA A CA 1
ATOM 668 C C . ALA A 1 88 ? -11.691 11.932 9.531 1.00 12.76 87 ALA A C 1
ATOM 669 O O . ALA A 1 88 ? -11.401 11.055 10.353 1.00 13.02 87 ALA A O 1
ATOM 671 N N . LEU A 1 89 ? -12.214 13.090 9.915 1.00 10.73 88 LEU A N 1
ATOM 672 C CA . LEU A 1 89 ? -12.389 13.371 11.340 1.00 11.51 88 LEU A CA 1
ATOM 673 C C . LEU A 1 89 ? -13.430 12.443 11.982 1.00 10.98 88 LEU A C 1
ATOM 674 O O . LEU A 1 89 ? -13.237 11.953 13.094 1.00 11.07 88 LEU A O 1
ATOM 679 N N . ASN A 1 90 ? -14.503 12.145 11.256 1.00 11.55 89 ASN A N 1
ATOM 680 C CA . ASN A 1 90 ? -15.539 11.227 11.765 1.00 10.97 89 ASN A CA 1
ATOM 681 C C . ASN A 1 90 ? -14.979 9.854 12.021 1.00 12.47 89 ASN A C 1
ATOM 682 O O . ASN A 1 90 ? -15.331 9.210 12.999 1.00 13.18 89 ASN A O 1
ATOM 687 N N A HIS A 1 91 ? -14.090 9.413 11.163 0.50 11.95 90 HIS A N 1
ATOM 688 N N B HIS A 1 91 ? -14.108 9.413 11.123 0.50 12.88 90 HIS A N 1
ATOM 689 C CA A HIS A 1 91 ? -13.501 8.109 11.339 0.50 11.76 90 HIS A CA 1
ATOM 690 C CA B HIS A 1 91 ? -13.429 8.125 11.255 0.50 13.25 90 HIS A CA 1
ATOM 691 C C A HIS A 1 91 ? -12.583 8.069 12.555 0.50 11.21 90 HIS A C 1
ATOM 692 C C B HIS A 1 91 ? -12.614 8.088 12.544 0.50 11.81 90 HIS A C 1
ATOM 693 O O A HIS A 1 91 ? -12.567 7.075 13.278 0.50 13.58 90 HIS A O 1
ATOM 694 O O B HIS A 1 91 ? -12.709 7.121 13.303 0.50 12.55 90 HIS A O 1
ATOM 707 N N . LEU A 1 92 ? -11.842 9.148 12.791 1.00 12.18 91 LEU A N 1
ATOM 708 C CA . LEU A 1 92 ? -11.004 9.231 14.003 1.00 12.32 91 LEU A CA 1
ATOM 709 C C . LEU A 1 92 ? -11.829 9.224 15.291 1.00 12.07 91 LEU A C 1
ATOM 710 O O . LEU A 1 92 ? -11.436 8.587 16.274 1.00 11.77 91 LEU A O 1
ATOM 715 N N . LEU A 1 93 ? -12.963 9.909 15.262 1.00 11.56 92 LEU A N 1
ATOM 716 C CA . LEU A 1 93 ? -13.854 9.982 16.420 1.00 11.34 92 LEU A CA 1
ATOM 717 C C . LEU A 1 93 ? -14.502 8.619 16.703 1.00 12.39 92 LEU A C 1
ATOM 718 O O . LEU A 1 93 ? -14.726 8.255 17.857 1.00 12.21 92 LEU A O 1
ATOM 723 N N . ARG A 1 94 ? -14.790 7.855 15.649 1.00 13.68 93 ARG A N 1
ATOM 724 C CA . ARG A 1 94 ? -15.278 6.484 15.811 1.00 12.83 93 ARG A CA 1
ATOM 725 C C . ARG A 1 94 ? -14.160 5.538 16.316 1.00 12.79 93 ARG A C 1
ATOM 726 O O . ARG A 1 94 ? -14.332 4.780 17.283 1.00 13.70 93 ARG A O 1
ATOM 734 N N . LYS A 1 95 ? -12.991 5.645 15.710 1.00 12.25 94 LYS A N 1
ATOM 735 C CA . LYS A 1 95 ? -11.884 4.719 16.015 1.00 12.10 94 LYS A CA 1
ATOM 736 C C . LYS A 1 95 ? -11.355 4.839 17.432 1.00 12.06 94 LYS A C 1
ATOM 737 O O . LYS A 1 95 ? -10.975 3.840 18.034 1.00 14.95 94 LYS A O 1
ATOM 743 N N . HIS A 1 96 ? -11.338 6.058 17.962 1.00 12.05 95 HIS A N 1
ATOM 744 C CA . HIS A 1 96 ? -10.694 6.381 19.227 1.00 14.76 95 HIS A CA 1
ATOM 745 C C . HIS A 1 96 ? -11.726 6.799 20.282 1.00 16.73 95 HIS A C 1
ATOM 746 O O . HIS A 1 96 ? -12.810 7.184 19.918 1.00 13.29 95 HIS A O 1
ATOM 753 N N . PRO A 1 97 ? -11.374 6.707 21.577 1.00 21.16 96 PRO A N 1
ATOM 754 C CA . PRO A 1 97 ? -12.340 7.006 22.637 1.00 18.49 96 PRO A CA 1
ATOM 755 C C . PRO A 1 97 ? -12.645 8.492 22.740 1.00 15.37 96 PRO A C 1
ATOM 756 O O . PRO A 1 97 ? -11.845 9.263 23.254 1.00 17.46 96 PRO A O 1
ATOM 760 N N . ALA A 1 98 ? -13.864 8.858 22.317 1.00 14.61 97 ALA A N 1
ATOM 761 C CA . ALA A 1 98 ? -14.262 10.246 22.257 1.00 13.51 97 ALA A CA 1
ATOM 762 C C . ALA A 1 98 ? -15.461 10.592 23.159 1.00 12.19 97 ALA A C 1
ATOM 763 O O . ALA A 1 98 ? -15.949 11.718 23.100 1.00 14.89 97 ALA A O 1
ATOM 765 N N . THR A 1 99 ? -15.850 9.656 24.037 1.00 12.69 98 THR A N 1
ATOM 766 C CA . THR A 1 99 ? -16.892 9.934 25.001 1.00 13.14 98 THR A CA 1
ATOM 767 C C . THR A 1 99 ? -16.369 11.026 25.939 1.00 12.62 98 THR A C 1
ATOM 768 O O . THR A 1 99 ? -15.328 10.862 26.579 1.00 13.51 98 THR A O 1
ATOM 772 N N . PRO A 1 100 ? -17.134 12.116 26.086 1.00 11.05 99 PRO A N 1
ATOM 773 C CA . PRO A 1 100 ? -16.691 13.139 27.038 1.00 10.59 99 PRO A CA 1
ATOM 774 C C . PRO A 1 100 ? -16.863 12.757 28.496 1.00 10.21 99 PRO A C 1
ATOM 775 O O . PRO A 1 100 ? -17.726 11.934 28.833 1.00 11.82 99 PRO A O 1
ATOM 779 N N . GLU A 1 101 ? -16.080 13.398 29.348 1.00 10.22 100 GLU A N 1
ATOM 780 C CA . GLU A 1 101 ? -16.101 13.131 30.785 1.00 10.81 100 GLU A CA 1
ATOM 781 C C . GLU A 1 101 ? -15.688 14.401 31.531 1.00 10.88 100 GLU A C 1
ATOM 782 O O . GLU A 1 101 ? -14.636 14.992 31.251 1.00 11.34 100 GLU A O 1
ATOM 788 N N . LEU A 1 102 ? -16.490 14.754 32.543 1.00 9.80 101 LEU A N 1
ATOM 789 C CA . LEU A 1 102 ? -16.156 15.817 33.472 1.00 9.30 101 LEU A CA 1
ATOM 790 C C . LEU A 1 102 ? -15.183 15.351 34.521 1.00 9.10 101 LEU A C 1
ATOM 791 O O . LEU A 1 102 ? -15.345 14.266 35.079 1.00 12.43 101 LEU A O 1
ATOM 796 N N . ALA A 1 103 ? -14.219 16.207 34.848 1.00 10.18 102 ALA A N 1
ATOM 797 C CA . ALA A 1 103 ? -13.313 15.934 35.974 1.00 10.45 102 ALA A CA 1
ATOM 798 C C . ALA A 1 103 ? -12.804 17.222 36.553 1.00 11.65 102 ALA A C 1
ATOM 799 O O . ALA A 1 103 ? -12.812 18.253 35.877 1.00 12.52 102 ALA A O 1
ATOM 801 N N A GLN A 1 104 ? -12.345 17.179 37.787 0.50 12.08 103 GLN A N 1
ATOM 802 N N B GLN A 1 104 ? -12.435 17.203 37.844 0.50 10.85 103 GLN A N 1
ATOM 803 C CA A GLN A 1 104 ? -11.894 18.368 38.466 0.50 13.49 103 GLN A CA 1
ATOM 804 C CA B GLN A 1 104 ? -11.774 18.358 38.487 0.50 11.96 103 GLN A CA 1
ATOM 805 C C A GLN A 1 104 ? -10.356 18.411 38.503 0.50 13.48 103 GLN A C 1
ATOM 806 C C B GLN A 1 104 ? -10.274 18.340 38.305 0.50 12.39 103 GLN A C 1
ATOM 807 O O A GLN A 1 104 ? -9.742 17.441 39.017 0.50 14.76 103 GLN A O 1
ATOM 808 O O B GLN A 1 104 ? -9.594 17.315 38.479 0.50 12.38 103 GLN A O 1
ATOM 819 N N . ASP A 1 105 ? -9.751 19.494 37.964 1.00 13.18 104 ASP A N 1
ATOM 820 C CA . ASP A 1 105 ? -8.312 19.721 37.983 1.00 13.98 104 ASP A CA 1
ATOM 821 C C . ASP A 1 105 ? -7.869 19.777 39.442 1.00 15.08 104 ASP A C 1
ATOM 822 O O . ASP A 1 105 ? -8.664 20.045 40.325 1.00 14.41 104 ASP A O 1
ATOM 827 N N . PRO A 1 106 ? -6.573 19.552 39.699 1.00 17.08 105 PRO A N 1
ATOM 828 C CA . PRO A 1 106 ? -6.105 19.646 41.091 1.00 17.89 105 PRO A CA 1
ATOM 829 C C . PRO A 1 106 ? -6.389 20.983 41.777 1.00 17.67 105 PRO A C 1
ATOM 830 O O . PRO A 1 106 ? -6.563 20.995 42.993 1.00 19.50 105 PRO A O 1
ATOM 834 N N . ASP A 1 107 ? -6.512 22.073 40.998 1.00 17.52 106 ASP A N 1
ATOM 835 C CA . ASP A 1 107 ? -6.888 23.365 41.582 1.00 18.37 106 ASP A CA 1
ATOM 836 C C . ASP A 1 107 ? -8.388 23.539 41.849 1.00 18.39 106 ASP A C 1
ATOM 837 O O . ASP A 1 107 ? -8.823 24.576 42.352 1.00 20.39 106 ASP A O 1
ATOM 842 N N . GLY A 1 108 ? -9.195 22.517 41.527 1.00 14.87 107 GLY A N 1
ATOM 843 C CA . GLY A 1 108 ? -10.622 22.537 41.784 1.00 15.53 107 GLY A CA 1
ATOM 844 C C . GLY A 1 108 ? -11.480 22.881 40.580 1.00 13.59 107 GLY A C 1
ATOM 845 O O . GLY A 1 108 ? -12.701 22.783 40.669 1.00 14.27 107 GLY A O 1
ATOM 846 N N . THR A 1 109 ? -10.853 23.298 39.493 1.00 12.67 108 THR A N 1
ATOM 847 C CA . THR A 1 109 ? -11.585 23.734 38.291 1.00 11.58 108 THR A CA 1
ATOM 848 C C . THR A 1 109 ? -12.175 22.513 37.550 1.00 11.97 108 THR A C 1
ATOM 849 O O . THR A 1 109 ? -11.435 21.581 37.178 1.00 12.85 108 THR A O 1
ATOM 853 N N . TRP A 1 110 ? -13.490 22.521 37.338 1.00 10.69 109 TRP A N 1
ATOM 854 C CA . TRP A 1 110 ? -14.140 21.482 36.563 1.00 10.42 109 TRP A CA 1
ATOM 855 C C . TRP A 1 110 ? -13.904 21.714 35.072 1.00 10.75 109 TRP A C 1
ATOM 856 O O . TRP A 1 110 ? -13.996 22.846 34.574 1.00 11.17 109 TRP A O 1
ATOM 867 N N . ARG A 1 111 ? -13.587 20.639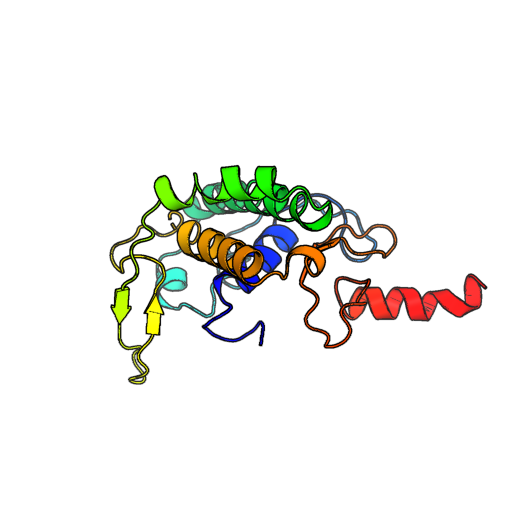 34.362 1.00 9.31 110 ARG A N 1
ATOM 868 C CA . ARG A 1 111 ? -13.311 20.650 32.925 1.00 10.91 110 ARG A CA 1
ATOM 869 C C . ARG A 1 111 ? -14.084 19.556 32.247 1.00 10.09 110 ARG A C 1
ATOM 870 O O . ARG A 1 111 ? -14.221 18.462 32.802 1.00 11.10 110 ARG A O 1
ATOM 878 N N . LEU A 1 112 ? -14.537 19.819 31.026 1.00 10.51 111 LEU A N 1
ATOM 879 C CA . LEU A 1 112 ? -15.086 18.767 30.158 1.00 10.31 111 LEU A CA 1
ATOM 880 C C . LEU A 1 112 ? -13.963 18.241 29.291 1.00 10.20 111 LEU A C 1
ATOM 881 O O . LEU A 1 112 ? -13.408 18.986 28.463 1.00 11.58 111 LEU A O 1
ATOM 886 N N . HIS A 1 113 ? -13.583 16.984 29.484 1.00 8.91 112 HIS A N 1
ATOM 887 C CA . HIS A 1 113 ? -12.569 16.313 28.674 1.00 9.49 112 HIS A CA 1
ATOM 888 C C . HIS A 1 113 ? -13.252 15.632 27.531 1.00 10.70 112 HIS A C 1
ATOM 889 O O . HIS A 1 113 ? -14.286 15.022 27.698 1.00 12.19 112 HIS A O 1
ATOM 896 N N . HIS A 1 114 ? -12.677 15.712 26.335 1.00 10.19 113 HIS A N 1
ATOM 897 C CA . HIS A 1 114 ? -13.261 15.127 25.125 1.00 10.72 113 HIS A CA 1
ATOM 898 C C . HIS A 1 114 ? -12.712 13.743 24.852 1.00 10.56 113 HIS A C 1
ATOM 899 O O . HIS A 1 114 ? -12.364 13.387 23.726 1.00 12.87 113 HIS A O 1
ATOM 906 N N . HIS A 1 115 ? -12.716 12.967 25.930 1.00 11.74 114 HIS A N 1
ATOM 907 C CA . HIS A 1 115 ? -12.253 11.581 25.959 1.00 11.75 114 HIS A CA 1
ATOM 908 C C . HIS A 1 115 ? -12.542 11.085 27.376 1.00 10.95 114 HIS A C 1
ATOM 909 O O . HIS A 1 115 ? -12.605 11.880 28.312 1.00 11.53 114 HIS A O 1
ATOM 916 N N . PRO A 1 116 ? -12.636 9.752 27.564 1.00 12.90 115 PRO A N 1
ATOM 917 C CA . PRO A 1 116 ? -12.685 9.192 28.913 1.00 12.69 115 PRO A CA 1
ATOM 918 C C . PRO A 1 116 ? -11.335 9.283 29.586 1.00 11.54 115 PRO A C 1
ATOM 919 O O . PRO A 1 116 ? -10.321 9.218 28.890 1.00 12.87 115 PRO A O 1
ATOM 923 N N A LEU A 1 117 ? -11.280 9.424 30.907 0.50 11.44 116 LEU A N 1
ATOM 924 N N B LEU A 1 117 ? -11.341 9.440 30.909 0.50 12.46 116 LEU A N 1
ATOM 925 C CA A LEU A 1 117 ? -9.968 9.538 31.571 0.50 12.78 116 LEU A CA 1
ATOM 926 C CA B LEU A 1 117 ? -10.113 9.594 31.684 0.50 14.27 116 LEU A CA 1
ATOM 927 C C A LEU A 1 117 ? -9.150 8.241 31.492 0.50 10.67 116 LEU A C 1
ATOM 928 C C B LEU A 1 117 ? -9.277 8.320 31.696 0.50 13.21 116 LEU A C 1
ATOM 929 O O A LEU A 1 117 ? -7.912 8.248 31.573 0.50 6.73 116 LEU A O 1
ATOM 930 O O B LEU A 1 117 ? -8.179 8.308 32.247 0.50 16.24 116 LEU A O 1
ATOM 939 N N A ASP A 1 118 ? -9.795 7.101 31.262 0.50 11.42 117 ASP A N 1
ATOM 940 N N B ASP A 1 118 ? -9.802 7.233 31.124 0.50 14.78 117 ASP A N 1
ATOM 941 C CA A ASP A 1 118 ? -9.005 5.888 31.020 0.50 13.97 117 ASP A CA 1
ATOM 942 C CA B ASP A 1 118 ? -9.064 5.964 31.020 0.50 14.70 117 ASP A CA 1
ATOM 943 C C A ASP A 1 118 ? -8.428 5.669 29.589 0.50 15.04 117 ASP A C 1
ATOM 944 C C B ASP A 1 118 ? -8.312 5.751 29.670 0.50 15.38 117 ASP A C 1
ATOM 945 O O A ASP A 1 118 ? -7.953 4.567 29.255 0.50 17.77 117 ASP A O 1
ATOM 946 O O B ASP A 1 118 ? -7.603 4.751 29.489 0.50 20.57 117 ASP A O 1
ATOM 955 N N . ALA A 1 119 ? -8.430 6.686 28.741 1.00 17.81 118 ALA A N 1
ATOM 956 C CA . ALA A 1 119 ? -7.861 6.540 27.429 1.00 16.36 118 ALA A CA 1
ATOM 957 C C . ALA A 1 119 ? -6.331 6.356 27.423 1.00 15.06 118 ALA A C 1
ATOM 958 O O . ALA A 1 119 ? -5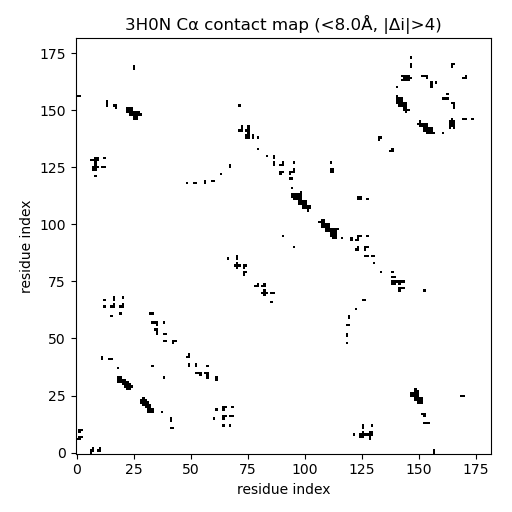.657 6.808 28.325 1.00 18.45 118 ALA A O 1
ATOM 960 N N A GLU A 1 120 ? -5.856 5.611 26.429 0.70 11.06 119 GLU A N 1
ATOM 961 N N B GLU A 1 120 ? -5.777 5.740 26.373 0.30 12.31 119 GLU A N 1
ATOM 962 C CA A GLU A 1 120 ? -4.459 5.523 26.102 0.70 11.02 119 GLU A CA 1
ATOM 963 C CA B GLU A 1 120 ? -4.309 5.680 26.161 0.30 10.53 119 GLU A CA 1
ATOM 964 C C A GLU A 1 120 ? -4.043 6.848 25.454 0.70 11.10 119 GLU A C 1
ATOM 965 C C B GLU A 1 120 ? -3.788 6.936 25.414 0.30 9.77 119 GLU A C 1
ATOM 966 O O A GLU A 1 120 ? -4.856 7.632 24.995 0.70 9.79 119 GLU A O 1
ATOM 967 O O B GLU A 1 120 ? -4.538 7.557 24.659 0.30 6.66 119 GLU A O 1
ATOM 978 N N A LEU A 1 121 ? -2.740 7.089 25.432 0.50 7.49 120 LEU A N 1
ATOM 979 N N B LEU A 1 121 ? -2.517 7.302 25.604 0.50 9.36 120 LEU A N 1
ATOM 980 C CA A LEU A 1 121 ? -2.193 8.431 25.211 0.50 7.66 120 LEU A CA 1
ATOM 981 C CA B LEU A 1 121 ? -2.055 8.630 25.194 0.50 9.25 120 LEU A CA 1
ATOM 982 C C A LEU A 1 121 ? -2.357 8.951 23.773 0.50 8.23 120 LEU A C 1
ATOM 983 C C B LEU A 1 121 ? -2.380 8.985 23.734 0.50 8.63 120 LEU A C 1
ATOM 984 O O A LEU A 1 121 ? -2.846 10.047 23.565 0.50 9.35 120 LEU A O 1
ATOM 985 O O B LEU A 1 121 ? -3.027 9.993 23.460 0.50 8.00 120 LEU A O 1
ATOM 994 N N . VAL A 1 122 ? -1.925 8.179 22.780 1.00 9.68 121 VAL A N 1
ATOM 995 C CA . VAL A 1 122 ? -2.133 8.570 21.389 1.00 9.48 121 VAL A CA 1
ATOM 996 C C . VAL A 1 122 ? -3.622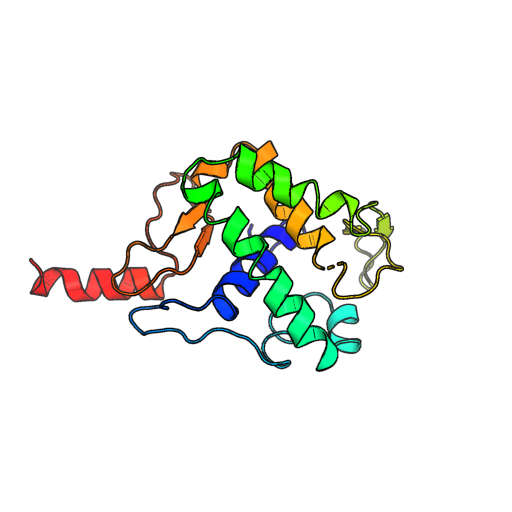 8.544 20.994 1.00 9.31 121 VAL A C 1
ATOM 997 O O . VAL A 1 122 ? -4.107 9.499 20.366 1.00 9.43 121 VAL A O 1
ATOM 1001 N N . PRO A 1 123 ? -4.383 7.521 21.401 1.00 10.48 122 PRO A N 1
ATOM 1002 C CA . PRO A 1 123 ? -5.835 7.611 21.159 1.00 11.80 122 PRO A CA 1
ATOM 1003 C C . PRO A 1 123 ? -6.512 8.815 21.799 1.00 10.29 122 PRO A C 1
ATOM 1004 O O . PRO A 1 123 ? -7.381 9.422 21.185 1.00 9.37 122 PRO A O 1
ATOM 1024 N N . TRP A 1 125 ? -5.173 11.830 22.487 1.00 10.15 124 TRP A N 1
ATOM 1025 C CA . TRP A 1 125 ? -4.819 13.053 21.741 1.00 9.18 124 TRP A CA 1
ATOM 1026 C C . TRP A 1 125 ? -5.422 13.052 20.347 1.00 8.44 124 TRP A C 1
ATOM 1027 O O . TRP A 1 125 ? -5.808 14.113 19.873 1.00 9.25 124 TRP A O 1
ATOM 1038 N N . THR A 1 126 ? -5.603 11.887 19.740 1.00 8.52 125 THR A N 1
ATOM 1039 C CA . THR A 1 126 ? -6.315 11.785 18.483 1.00 9.90 125 THR A CA 1
ATOM 1040 C C . THR A 1 126 ? -7.742 12.262 18.642 1.00 10.64 125 THR A C 1
ATOM 1041 O O . THR A 1 126 ? -8.228 13.066 17.831 1.00 10.17 125 THR A O 1
ATOM 1045 N N . ALA A 1 127 ? -8.443 11.812 19.679 1.00 8.89 126 ALA A N 1
ATOM 1046 C CA . ALA A 1 127 ? -9.810 12.250 19.920 1.00 9.83 126 ALA A CA 1
ATOM 1047 C C . ALA A 1 127 ? -9.909 13.721 20.225 1.00 8.68 126 ALA A C 1
ATOM 1048 O O . ALA A 1 127 ? -10.842 14.400 19.748 1.00 10.05 126 ALA A O 1
ATOM 1050 N N . ILE A 1 128 ? -8.994 14.232 21.043 1.00 8.35 127 ILE A N 1
ATOM 1051 C CA . ILE A 1 128 ? -9.010 15.642 21.416 1.00 10.17 127 ILE A CA 1
ATOM 1052 C C . ILE A 1 128 ? -8.819 16.509 20.181 1.00 8.72 127 ILE A C 1
ATOM 1053 O O . ILE A 1 128 ? -9.540 17.502 19.956 1.00 9.53 127 ILE A O 1
ATOM 1058 N N . CYS A 1 129 ? -7.828 16.151 19.396 1.00 9.50 128 CYS A N 1
ATOM 1059 C CA . CYS A 1 129 ? -7.515 16.935 18.196 1.00 9.70 128 CYS A CA 1
ATOM 1060 C C . CYS A 1 129 ? -8.635 16.864 17.182 1.00 8.89 128 CYS A C 1
ATOM 1061 O O . CYS A 1 129 ? -9.033 17.889 16.616 1.00 9.48 128 CYS A O 1
ATOM 1064 N N . ALA A 1 130 ? -9.172 15.666 16.973 1.00 9.59 129 ALA A N 1
ATOM 1065 C CA . ALA A 1 130 ? -10.251 15.504 16.001 1.00 9.54 129 ALA A CA 1
ATOM 1066 C C . ALA A 1 130 ? -11.488 16.296 16.377 1.00 10.18 129 ALA A C 1
ATOM 1067 O O . ALA A 1 130 ? -12.102 16.947 15.559 1.00 10.80 129 ALA A O 1
ATOM 1069 N N . GLU A 1 131 ? -11.875 16.204 17.657 1.00 9.55 130 GLU A N 1
ATOM 1070 C CA . GLU A 1 131 ? -13.047 16.980 18.120 1.00 10.04 130 GLU A CA 1
ATOM 1071 C C . GLU A 1 131 ? -12.791 18.486 17.966 1.00 9.64 130 GLU A C 1
ATOM 1072 O O . GLU A 1 131 ? -13.668 19.259 17.604 1.00 10.18 130 GLU A O 1
ATOM 1078 N N . GLY A 1 132 ? -11.564 18.911 18.250 1.00 9.04 131 GLY A N 1
ATOM 1079 C CA . GLY A 1 132 ? -11.256 20.352 18.183 1.00 10.45 131 GLY A CA 1
ATOM 1080 C C . GLY A 1 132 ? -11.405 20.891 16.770 1.00 9.14 131 GLY A C 1
ATOM 1081 O O . GLY A 1 132 ? -12.001 21.959 16.526 1.00 9.82 131 GLY A O 1
ATOM 1082 N N . LEU A 1 133 ? -10.888 20.137 15.810 1.00 9.64 132 LEU A N 1
ATOM 1083 C CA . LEU A 1 133 ? -11.067 20.532 14.406 1.00 9.18 132 LEU A CA 1
ATOM 1084 C C . LEU A 1 133 ? -12.515 20.436 13.977 1.00 9.85 132 LEU A C 1
ATOM 1085 O O . LEU A 1 133 ? -13.047 21.330 13.310 1.00 9.29 132 LEU A O 1
ATOM 1090 N N . ALA A 1 134 ? -13.179 19.346 14.354 1.00 8.62 133 ALA A N 1
ATOM 1091 C CA . ALA A 1 134 ? -14.601 19.157 14.026 1.00 9.16 133 ALA A CA 1
ATOM 1092 C C . ALA A 1 134 ? -15.461 20.309 14.549 1.00 8.46 133 ALA A C 1
ATOM 1093 O O . ALA A 1 134 ? -16.403 20.758 13.886 1.00 9.98 133 ALA A O 1
ATOM 1095 N N . ARG A 1 135 ? -15.167 20.739 15.764 1.00 9.31 134 ARG A N 1
ATOM 1096 C CA . ARG A 1 135 ? -15.939 21.811 16.380 1.00 9.69 134 ARG A CA 1
ATOM 1097 C C . ARG A 1 135 ? -15.862 23.092 15.591 1.00 9.29 134 ARG A C 1
ATOM 1098 O O . ARG A 1 135 ? -16.823 23.831 15.427 1.00 9.84 134 ARG A O 1
ATOM 1106 N N . GLU A 1 136 ? -14.666 23.397 15.080 1.00 10.34 135 GLU A N 1
ATOM 1107 C CA . GLU A 1 136 ? -14.519 24.610 14.285 1.00 9.71 135 GLU A CA 1
ATOM 1108 C C . GLU A 1 136 ? -15.250 24.545 12.938 1.00 8.73 135 GLU A C 1
ATOM 1109 O O . GLU A 1 136 ? -15.727 25.563 12.448 1.00 10.48 135 GLU A O 1
ATOM 1115 N N . ILE A 1 137 ? -15.365 23.345 12.358 1.00 9.54 136 ILE A N 1
ATOM 1116 C CA . ILE A 1 137 ? -16.181 23.156 11.170 1.00 9.79 136 ILE A CA 1
ATOM 1117 C C . ILE A 1 137 ? -17.655 23.435 11.546 1.00 9.05 136 ILE A C 1
ATOM 1118 O O . ILE A 1 137 ? -18.357 24.170 10.872 1.00 9.37 136 ILE A O 1
ATOM 1123 N N . GLY A 1 138 ? -18.113 22.874 12.667 1.00 9.70 137 GLY A N 1
ATOM 1124 C CA . GLY A 1 138 ? -19.474 23.134 13.119 1.00 11.13 137 GLY A CA 1
ATOM 1125 C C . GLY A 1 138 ? -19.742 24.573 13.407 1.00 10.39 137 GLY A C 1
ATOM 1126 O O . GLY A 1 138 ? -20.872 25.073 13.197 1.00 10.97 137 GLY A O 1
ATOM 1127 N N . HIS A 1 139 ? -18.726 25.284 13.875 1.00 9.31 138 HIS A N 1
ATOM 1128 C CA . HIS A 1 139 ? -18.862 26.713 14.189 1.00 8.73 138 HIS A CA 1
ATOM 1129 C C . HIS A 1 139 ? -18.682 27.627 12.992 1.00 9.72 138 HIS A C 1
ATOM 1130 O O . HIS A 1 139 ? -18.611 28.852 13.136 1.00 11.45 138 HIS A O 1
ATOM 1137 N N . GLN A 1 140 ? -18.620 27.046 11.789 1.00 9.92 139 GLN A N 1
ATOM 1138 C CA . GLN A 1 140 ? -18.620 27.783 10.537 1.00 10.10 139 GLN A CA 1
ATOM 1139 C C . GLN A 1 140 ? -17.338 28.603 10.368 1.00 8.71 139 GLN A C 1
ATOM 1140 O O . GLN A 1 140 ? -17.345 29.688 9.766 1.00 10.61 139 GLN A O 1
ATOM 1146 N N . ASN A 1 141 ? -16.230 28.050 10.866 1.00 10.07 140 ASN A N 1
ATOM 1147 C CA . ASN A 1 141 ? -14.918 28.723 10.843 1.00 9.63 140 ASN A CA 1
ATOM 1148 C C . ASN A 1 141 ? -13.939 28.120 9.838 1.00 10.06 140 ASN A C 1
ATOM 1149 O O . ASN A 1 141 ? -12.735 28.366 9.931 1.00 10.05 140 ASN A O 1
ATOM 1154 N N . VAL A 1 142 ? -14.426 27.368 8.848 1.00 8.84 141 VAL A N 1
ATOM 1155 C CA . VAL A 1 142 ? -13.522 26.691 7.908 1.00 8.62 141 VAL A CA 1
ATOM 1156 C C . VAL A 1 142 ? -12.602 27.686 7.199 1.00 8.77 141 VAL A C 1
ATOM 1157 O O . VAL A 1 142 ? -11.418 27.390 6.996 1.00 9.20 141 VAL A O 1
ATOM 1161 N N . ARG A 1 143 ? -13.120 28.851 6.824 1.00 8.85 142 ARG A N 1
ATOM 1162 C CA . ARG A 1 143 ? -12.332 29.821 6.048 1.00 8.15 142 ARG A CA 1
ATOM 1163 C C . ARG A 1 143 ? -11.170 30.413 6.849 1.00 9.41 142 ARG A C 1
ATOM 1164 O O . ARG A 1 143 ? -10.289 31.007 6.260 1.00 10.48 142 ARG A O 1
ATOM 1172 N N . ARG A 1 144 ? -11.127 30.168 8.160 1.00 9.37 143 ARG A N 1
ATOM 1173 C CA . ARG A 1 144 ? -10.027 30.653 8.986 1.00 8.42 143 ARG A CA 1
ATOM 1174 C C . ARG A 1 144 ? -8.806 29.706 9.042 1.00 8.67 143 ARG A C 1
ATOM 1175 O O . ARG A 1 144 ? -7.764 30.090 9.588 1.00 9.07 143 ARG A O 1
ATOM 1183 N N . PHE A 1 145 ? -8.883 28.542 8.418 1.00 9.32 144 PHE A N 1
ATOM 1184 C CA . PHE A 1 145 ? -7.745 27.663 8.293 1.00 8.89 144 PHE A CA 1
ATOM 1185 C C . PHE A 1 145 ? -6.921 28.049 7.068 1.00 9.62 144 PHE A C 1
ATOM 1186 O O . PHE A 1 145 ? -7.432 27.996 5.947 1.00 10.32 144 PHE A O 1
ATOM 1194 N N . GLY A 1 146 ? -5.671 28.410 7.269 1.00 9.04 145 GLY A N 1
ATOM 1195 C CA . GLY A 1 146 ? -4.844 28.928 6.181 1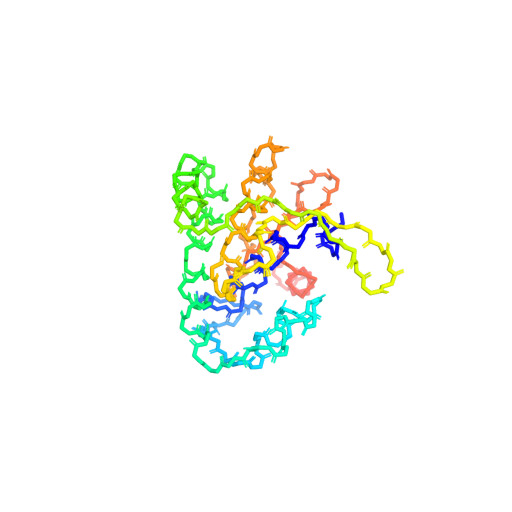.00 10.03 145 GLY A CA 1
ATOM 1196 C C . GLY A 1 146 ? -3.494 28.233 6.118 1.00 10.49 145 GLY A C 1
ATOM 1197 O O . GLY A 1 146 ? -3.046 27.568 7.048 1.00 10.14 145 GLY A O 1
ATOM 1198 N N . ILE A 1 147 ? -2.861 28.406 4.950 1.00 10.69 146 ILE A N 1
ATOM 1199 C CA . ILE A 1 147 ? -1.473 27.990 4.710 1.00 11.16 146 ILE A CA 1
ATOM 1200 C C . ILE A 1 147 ? -0.673 29.273 4.477 1.00 10.74 146 ILE A C 1
ATOM 1201 O O . ILE A 1 147 ? -1.084 30.157 3.740 1.00 11.57 146 ILE A O 1
ATOM 1206 N N . CYS A 1 148 ? 0.441 29.426 5.191 1.00 8.94 147 CYS A N 1
ATOM 1207 C CA . CYS A 1 148 ? 1.226 30.656 5.175 1.00 8.58 147 CYS A CA 1
ATOM 1208 C C . CYS A 1 148 ? 1.510 31.155 3.755 1.00 8.87 147 CYS A C 1
ATOM 1209 O O . CYS A 1 148 ? 1.971 30.391 2.889 1.00 9.55 147 CYS A O 1
ATOM 1212 N N . ASN A 1 149 ? 1.315 32.436 3.564 1.00 8.84 148 ASN A N 1
ATOM 1213 C CA . ASN A 1 149 ? 1.586 33.069 2.255 1.00 9.68 148 ASN A CA 1
ATOM 1214 C C . ASN A 1 149 ? 3.044 33.433 2.045 1.00 10.00 148 ASN A C 1
ATOM 1215 O O . ASN A 1 149 ? 3.414 33.886 0.954 1.00 10.47 148 ASN A O 1
ATOM 1220 N N . ALA A 1 150 ? 3.899 33.277 3.043 1.00 8.10 149 ALA A N 1
ATOM 1221 C CA . ALA A 1 150 ? 5.278 33.691 2.869 1.00 7.89 149 ALA A CA 1
ATOM 1222 C C . ALA A 1 150 ? 6.017 32.717 1.953 1.00 8.80 149 ALA A C 1
ATOM 1223 O O . ALA A 1 150 ? 5.649 31.550 1.831 1.00 9.37 149 ALA A O 1
ATOM 1225 N N . HIS A 1 151 ? 7.075 33.214 1.343 1.00 8.26 150 HIS A N 1
ATOM 1226 C CA . HIS A 1 151 ? 7.942 32.383 0.514 1.00 8.34 150 HIS A CA 1
ATOM 1227 C C . HIS A 1 151 ? 8.595 31.299 1.333 1.00 9.15 150 HIS A C 1
ATOM 1228 O O . HIS A 1 151 ? 9.163 31.531 2.436 1.00 9.49 150 HIS A O 1
ATOM 1235 N N . ARG A 1 152 ? 8.566 30.072 0.799 1.00 8.38 151 ARG A N 1
ATOM 1236 C CA . ARG A 1 152 ? 9.112 28.917 1.504 1.00 9.86 151 ARG A CA 1
ATOM 1237 C C . ARG A 1 152 ? 8.624 28.845 2.957 1.00 8.03 151 ARG A C 1
ATOM 1238 O O . ARG A 1 152 ? 9.388 28.645 3.922 1.00 8.52 151 ARG A O 1
ATOM 1246 N N . CYS A 1 153 ? 7.309 28.986 3.088 1.00 8.42 152 CYS A N 1
ATOM 1247 C CA . CYS A 1 153 ? 6.650 28.583 4.326 1.00 8.51 152 CYS A CA 1
ATOM 1248 C C . CYS A 1 153 ? 5.326 27.967 3.996 1.00 8.12 152 CYS A C 1
ATOM 1249 O O . CYS A 1 153 ? 4.482 28.655 3.409 1.00 9.04 152 CYS A O 1
ATOM 1252 N N . ASP A 1 154 ? 5.131 26.701 4.337 1.00 9.77 153 ASP A N 1
ATOM 1253 C CA . ASP A 1 154 ? 3.794 26.092 4.228 1.00 9.38 153 ASP A CA 1
ATOM 1254 C C . ASP A 1 154 ? 3.218 25.635 5.549 1.00 9.59 153 ASP A C 1
ATOM 1255 O O . ASP A 1 154 ? 2.371 24.734 5.613 1.00 10.74 153 ASP A O 1
ATOM 1260 N N . ARG A 1 155 ? 3.615 26.321 6.594 1.00 8.45 154 ARG A N 1
ATOM 1261 C CA . ARG A 1 155 ? 3.017 26.079 7.891 1.00 8.43 154 ARG A CA 1
ATOM 1262 C C . ARG A 1 155 ? 1.557 26.520 7.880 1.00 9.13 154 ARG A C 1
ATOM 1263 O O . ARG A 1 155 ? 1.146 27.425 7.155 1.00 9.54 154 ARG A O 1
ATOM 1271 N N . VAL A 1 156 ? 0.787 25.849 8.720 1.00 9.58 155 VAL A N 1
ATOM 1272 C CA . VAL A 1 156 ? -0.655 26.094 8.833 1.00 9.65 155 VAL A CA 1
ATOM 1273 C C . VAL A 1 156 ? -0.945 27.065 9.977 1.00 9.36 155 VAL A C 1
ATOM 1274 O O . VAL A 1 156 ? -0.164 27.237 10.912 1.00 10.09 155 VAL A O 1
ATOM 1278 N N . TYR A 1 157 ? -2.119 27.689 9.885 1.00 9.35 156 TYR A N 1
ATOM 1279 C CA . TYR A 1 157 ? -2.556 28.577 10.951 1.00 9.03 156 TYR A CA 1
ATOM 1280 C C . TYR A 1 157 ? -4.062 28.635 10.970 1.00 9.39 156 TYR A C 1
ATOM 1281 O O . TYR A 1 157 ? -4.738 28.294 10.002 1.00 10.20 156 TYR A O 1
ATOM 1290 N N . PHE A 1 158 ? -4.585 29.039 12.126 1.00 9.14 157 PHE A N 1
ATOM 1291 C CA . PHE A 1 158 ? -6.003 29.335 12.278 1.00 8.95 157 PHE A CA 1
ATOM 1292 C C . PHE A 1 158 ? -6.092 30.819 12.606 1.00 9.59 157 PHE A C 1
ATOM 1293 O O . PHE A 1 158 ? -5.524 31.296 13.581 1.00 11.02 157 PHE A O 1
ATOM 1301 N N . ASP A 1 159 ? -6.753 31.560 11.737 1.00 9.64 158 ASP A N 1
ATOM 1302 C CA . ASP A 1 159 ? -6.884 33.017 11.841 1.00 9.91 158 ASP A CA 1
ATOM 1303 C C . ASP A 1 159 ? -7.832 33.389 12.978 1.00 10.44 158 ASP A C 1
ATOM 1304 O O . ASP A 1 159 ? -9.040 33.073 12.943 1.00 10.53 158 ASP A O 1
ATOM 1309 N N . THR A 1 160 ? -7.264 34.044 13.994 1.00 10.75 159 THR A N 1
ATOM 1310 C CA . THR A 1 160 ? -8.021 34.441 15.184 1.00 12.30 159 THR A CA 1
ATOM 1311 C C . THR A 1 160 ? -8.397 35.926 15.127 1.00 15.00 159 THR A C 1
ATOM 1312 O O . THR A 1 160 ? -8.965 36.434 16.103 1.00 17.29 159 THR A O 1
ATOM 1316 N N . SER A 1 161 ? -8.096 36.608 14.020 1.00 12.99 160 SER A N 1
ATOM 1317 C CA . SER A 1 161 ? -8.387 38.056 13.886 1.00 14.30 160 SER A CA 1
ATOM 1318 C C . SER A 1 161 ? -9.885 38.319 13.709 1.00 13.93 160 SER A C 1
ATOM 1319 O O . SER A 1 161 ? -10.605 37.502 13.164 1.00 14.13 160 SER A O 1
ATOM 1322 N N . ARG A 1 162 ? -10.376 39.482 14.165 1.00 18.11 161 ARG A N 1
ATOM 1323 C CA . ARG A 1 162 ? -11.806 39.791 13.972 1.00 18.71 161 ARG A CA 1
ATOM 1324 C C . ARG A 1 162 ? -12.156 39.806 12.500 1.00 16.98 161 ARG A C 1
ATOM 1325 O O . ARG A 1 162 ? -13.188 39.258 12.133 1.00 18.90 161 ARG A O 1
ATOM 1328 N N . ASN A 1 163 ? -11.292 40.372 11.665 1.00 17.75 162 ASN A N 1
ATOM 1329 C CA . ASN A 1 163 ? -11.603 40.600 10.254 1.00 18.73 162 ASN A CA 1
ATOM 1330 C C . ASN A 1 163 ? -11.406 39.353 9.385 1.00 18.14 162 ASN A C 1
ATOM 1331 O O . ASN A 1 163 ? -11.932 39.277 8.294 1.00 20.41 162 ASN A O 1
ATOM 1333 N N . GLY A 1 164 ? -10.641 38.350 9.852 1.00 13.42 163 GLY A N 1
ATOM 1334 C CA . GLY A 1 164 ? -10.448 37.136 9.093 1.00 14.10 163 GLY A CA 1
ATOM 1335 C C . GLY A 1 164 ? -9.649 37.270 7.820 1.00 14.59 163 GLY A C 1
ATOM 1336 O O . GLY A 1 164 ? -9.834 36.478 6.881 1.00 18.33 163 GLY A O 1
ATOM 1337 N N . THR A 1 165 ? -8.691 38.182 7.839 1.00 14.81 164 THR A N 1
ATOM 1338 C CA . THR A 1 165 ? -7.838 38.432 6.685 1.00 17.08 164 THR A CA 1
ATOM 1339 C C . THR A 1 165 ? -6.339 38.189 6.954 1.00 16.17 164 THR A C 1
ATOM 1340 O O . THR A 1 165 ? -5.504 38.653 6.170 1.00 16.65 164 THR A O 1
ATOM 1344 N N . ARG A 1 166 ? -5.989 37.439 8.004 1.00 12.12 165 ARG A N 1
ATOM 1345 C CA . ARG A 1 166 ? -4.593 37.087 8.255 1.00 11.40 165 ARG A CA 1
ATOM 1346 C C . ARG A 1 166 ? -4.042 36.166 7.160 1.00 10.56 165 ARG A C 1
ATOM 1347 O O . ARG A 1 166 ? -4.714 35.235 6.734 1.00 12.71 165 ARG A O 1
ATOM 1355 N N . GLN A 1 167 ? -2.820 36.446 6.741 1.00 10.99 166 GLN A N 1
ATOM 1356 C CA . GLN A 1 167 ? -2.177 35.825 5.570 1.00 12.57 166 GLN A CA 1
ATOM 1357 C C . GLN A 1 167 ? -0.998 34.943 5.943 1.00 12.06 166 GLN A C 1
ATOM 1358 O O . GLN A 1 167 ? -0.578 34.127 5.131 1.00 10.87 166 GLN A O 1
ATOM 1364 N N . TYR A 1 168 ? -0.419 35.149 7.124 1.00 10.11 167 TYR A N 1
ATOM 1365 C CA . TYR A 1 168 ? 0.854 34.569 7.519 1.00 10.05 167 TYR A CA 1
ATOM 1366 C C . TYR A 1 168 ? 0.712 33.801 8.798 1.00 9.65 167 TYR A C 1
ATOM 1367 O O . TYR A 1 168 ? -0.087 34.166 9.680 1.00 10.92 167 TYR A O 1
ATOM 1376 N N . CYS A 1 169 ? 1.533 32.772 8.943 1.00 9.07 168 CYS A N 1
ATOM 1377 C CA . CYS A 1 169 ? 1.406 31.806 10.035 1.00 8.97 168 CYS A CA 1
ATOM 1378 C C . CYS A 1 169 ? 1.881 32.333 11.367 1.00 11.81 168 CYS A C 1
ATOM 1379 O O . CYS A 1 169 ? 1.608 31.722 12.394 1.00 11.93 168 CYS A O 1
ATOM 1382 N N . SER A 1 170 ? 2.623 33.442 11.354 1.00 10.31 169 SER A N 1
ATOM 1383 C CA . SER A 1 170 ? 3.395 33.872 12.495 1.00 9.31 169 SER A CA 1
ATOM 1384 C C . SER A 1 170 ? 3.843 35.281 12.363 1.00 11.04 169 SER A C 1
ATOM 1385 O O . SER A 1 170 ? 3.934 35.827 11.272 1.00 10.00 169 SER A O 1
ATOM 1388 N N . LEU A 1 171 ? 4.184 35.861 13.505 1.00 12.83 170 LEU A N 1
ATOM 1389 C CA . LEU A 1 171 ? 4.809 37.170 13.495 1.00 10.58 170 LEU A CA 1
ATOM 1390 C C . LEU A 1 171 ? 6.137 37.113 12.748 1.00 10.40 170 LEU A C 1
ATOM 1391 O O . LEU A 1 171 ? 6.521 38.037 12.039 1.00 10.84 170 LEU A O 1
ATOM 1396 N N . ALA A 1 172 ? 6.839 35.981 12.825 1.00 10.98 171 ALA A N 1
ATOM 1397 C CA . ALA A 1 172 ? 8.084 35.813 12.146 1.00 10.69 171 ALA A CA 1
ATOM 1398 C C . ALA A 1 172 ? 7.924 36.031 10.641 1.00 12.86 171 ALA A C 1
ATOM 1399 O O . ALA A 1 172 ? 8.627 36.809 10.014 1.00 11.25 171 ALA A O 1
ATOM 1401 N N . CYS A 1 173 ? 6.938 35.364 10.034 1.00 10.19 172 CYS A N 1
ATOM 1402 C CA . CYS A 1 173 ? 6.706 35.513 8.614 1.00 8.97 172 CYS A CA 1
ATOM 1403 C C . CYS A 1 173 ? 6.134 36.878 8.271 1.00 10.82 172 CYS A C 1
ATOM 1404 O O . CYS A 1 173 ? 6.496 37.462 7.265 1.00 11.13 172 CYS A O 1
ATOM 1407 N N . GLN A 1 174 ? 5.251 37.396 9.102 1.00 5.80 173 GLN A N 1
ATOM 1408 C CA . GLN A 1 174 ? 4.774 38.771 8.951 1.00 5.18 173 GLN A CA 1
ATOM 1409 C C . GLN A 1 174 ? 5.967 39.746 8.873 1.00 8.31 173 GLN A C 1
ATOM 1410 O O . GLN A 1 174 ? 5.984 40.657 8.047 1.00 7.75 173 GLN A O 1
ATOM 1416 N N . ASN A 1 175 ? 6.916 39.599 9.784 1.00 9.15 174 ASN A N 1
ATOM 1417 C CA . ASN A 1 175 ? 8.111 40.490 9.860 1.00 8.60 174 ASN A CA 1
ATOM 1418 C C . ASN A 1 175 ? 9.040 40.314 8.681 1.00 11.40 174 ASN A C 1
ATOM 1419 O O . ASN A 1 175 ? 9.584 41.297 8.169 1.00 12.30 174 ASN A O 1
ATOM 1424 N N . ARG A 1 176 ? 9.239 39.069 8.252 1.00 10.65 175 ARG A N 1
ATOM 1425 C CA . ARG A 1 176 ? 10.113 38.798 7.094 1.00 9.77 175 ARG A CA 1
ATOM 1426 C C . ARG A 1 176 ? 9.583 39.464 5.831 1.00 11.01 175 ARG A C 1
ATOM 1427 O O . ARG A 1 176 ? 10.306 40.091 5.090 1.00 10.73 175 ARG A O 1
ATOM 1435 N N . VAL A 1 177 ? 8.281 39.384 5.634 1.00 10.03 176 VAL A N 1
ATOM 1436 C CA . VAL A 1 177 ? 7.614 40.036 4.511 1.00 10.29 176 VAL A CA 1
ATOM 1437 C C . VAL A 1 177 ? 7.734 41.538 4.585 1.00 11.63 176 VAL A C 1
ATOM 1438 O O . VAL A 1 177 ? 8.075 42.168 3.608 1.00 11.29 176 VAL A O 1
ATOM 1442 N N . LYS A 1 178 ? 7.496 42.105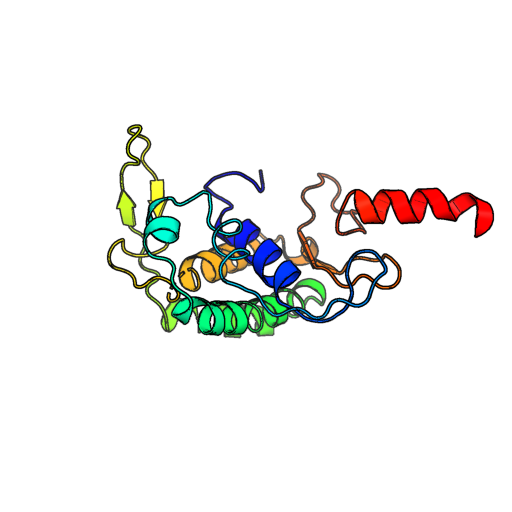 5.764 1.00 12.29 177 LYS A N 1
ATOM 1443 C CA . LYS A 1 178 ? 7.611 43.552 5.973 1.00 11.84 177 LYS A CA 1
ATOM 1444 C C . LYS A 1 178 ? 9.028 44.021 5.633 1.00 11.57 177 LYS A C 1
ATOM 1445 O O . LYS A 1 178 ? 9.207 45.055 4.994 1.00 12.19 177 LYS A O 1
ATOM 1449 N N . ALA A 1 179 ? 10.015 43.255 6.131 1.00 9.99 178 ALA A N 1
ATOM 1450 C CA . ALA A 1 179 ? 11.445 43.596 5.975 1.00 11.29 178 ALA A CA 1
ATOM 1451 C C . ALA A 1 179 ? 11.911 43.483 4.515 1.00 11.01 178 ALA A C 1
ATOM 1452 O O . ALA A 1 179 ? 12.945 44.033 4.168 1.00 10.90 178 ALA A O 1
ATOM 1454 N N . ALA A 1 180 ? 11.164 42.771 3.666 1.00 11.13 179 ALA A N 1
ATOM 1455 C CA . ALA A 1 180 ? 11.505 42.629 2.228 1.00 9.99 179 ALA A CA 1
ATOM 1456 C C . ALA A 1 180 ? 10.772 43.649 1.341 1.00 10.21 179 ALA A C 1
ATOM 1457 O O . ALA A 1 180 ? 11.085 43.803 0.150 1.00 11.76 179 ALA A O 1
ATOM 1459 N N . ALA A 1 181 ? 9.798 44.357 1.907 1.00 10.67 180 ALA A N 1
ATOM 1460 C CA . ALA A 1 181 ? 8.882 45.197 1.115 1.00 11.66 180 ALA A CA 1
ATOM 1461 C C . ALA A 1 181 ? 9.628 46.284 0.334 1.00 12.90 180 ALA A C 1
ATOM 1462 O O . ALA A 1 181 ? 9.396 46.466 -0.873 1.00 12.90 180 ALA A O 1
ATOM 1464 N N . PHE A 1 182 ? 10.554 46.992 0.988 1.00 11.77 181 PHE A N 1
ATOM 1465 C CA . PHE A 1 182 ? 11.232 48.093 0.303 1.00 11.33 181 PHE A CA 1
ATOM 1466 C C . PHE A 1 182 ? 12.038 47.589 -0.900 1.00 13.37 181 PHE A C 1
ATOM 1467 O O . PHE A 1 182 ? 11.884 48.097 -2.024 1.00 13.56 181 PHE A O 1
ATOM 1475 N N . ARG A 1 183 ? 12.896 46.600 -0.652 1.00 15.38 182 ARG A N 1
ATOM 1476 C CA . ARG A 1 183 ? 13.843 46.099 -1.659 1.00 18.90 182 ARG A CA 1
ATOM 1477 C C . ARG A 1 183 ? 13.097 45.450 -2.816 1.00 19.65 182 ARG A C 1
ATOM 1478 O O . ARG A 1 183 ? 13.524 45.574 -3.966 1.00 19.17 182 ARG A O 1
ATOM 1480 N N . GLU A 1 184 ? 11.969 44.803 -2.519 1.00 19.77 183 GLU A N 1
ATOM 1481 C CA . GLU A 1 184 ? 11.140 44.169 -3.553 1.00 21.93 183 GLU A CA 1
ATOM 1482 C C . GLU A 1 184 ? 10.177 45.124 -4.275 1.00 25.48 183 GLU A C 1
ATOM 1483 O O . GLU A 1 184 ? 9.380 44.682 -5.114 1.00 27.62 183 GLU A O 1
ATOM 1489 N N . ARG A 1 185 ? 10.252 46.420 -3.978 1.00 26.95 184 ARG A N 1
ATOM 1490 C CA . ARG A 1 185 ? 9.281 47.371 -4.501 1.00 28.16 184 ARG A CA 1
ATOM 1491 C C . ARG A 1 185 ? 9.456 47.534 -6.005 1.00 27.56 184 ARG A C 1
ATOM 1492 O O . ARG A 1 185 ? 8.603 48.119 -6.657 1.00 30.26 184 ARG A O 1
#

Radius of gyration: 16.95 Å; Cα contacts (8 Å, |Δi|>4): 273; chains: 1; bounding box: 33×43×46 Å

InterPro domains:
  IPR010852 Putative stress-induced transcription regulator [PF07336] (12-122)
  IPR010852 Putative stress-induced transcription regulator [PTHR35525] (10-186)
  IPR021005 Zinc finger, CGNR [PF11706] (143-185)
  IPR023286 ABATE domain superfamily [G3DSA:1.10.3300.10] (1-187)
  IPR023286 ABATE domain superfamily [SSF160904] (1-184)

Solvent-accessible surface area: 10308 Å² total

Organism: Jannaschia sp. (strain CCS1) (NCBI:txid290400)

Sequence (182 aa):
NLDSYERTGLRVSLDLVNIATPGSRRGTPHTGGCVIIEDLHDDLLKDDPASVAQLGDDHVEGFVELARRLLHTAIDDALSNGQVATAATALNHHLLRKHPATPELAQQDPDGTWRLHHHPLLDDAEELLVPWTAICAEGLAREIGHQNVRRFGICNAHRCDRVYFDTSRNGTRQYCSLACQNRVKAAAFRER

Secondary structure (DSSP, 8-state):
-TTSGGGHHHHHHHHHHHHHS-EEETTEEE-----HHHHHHHTTT-HHHHHH--THHHHHHHHHHHHHHHHHHHHHTT-HHHHHHHHHHHHHHS----EEEE-TTS-EEEESS-TT--S---HHHHHHHHHHHHHTT-GGGEEE--STT---EEE--SSS-----SSHHHHHHHHHHTTTT-

B-factor: mean 14.58, std 7.42, range [3.53, 51.42]

CATH classification: 1.10.3300.10

Foldseek 3Di:
DCPDPLLLLVNLLQLLLQQAPFFFALQGGDGGQDAQVSVCVSCVVDVVLNVPDDRVCSVLSNVLSVLSVVLLVCLCVVVNVVNVVSLVVLLVVAFQDWDWDADPVGDIDIDRGDPPGDNSSSSNSNSVSVVVCVVVVQSNQWHAAPAHRGGRIDGHPDPVSPDRHRDVSRVVVCVVCVVVVD